Protein 4XXF (pdb70)

Solvent-accessible surface area: 11640 Å² total; per-residue (Å²): 131,51,106,60,82,103,15,104,54,62,140,55,100,78,66,135,44,48,53,64,78,30,37,42,36,2,0,3,0,0,4,3,0,18,78,75,44,15,47,97,113,81,19,5,3,1,0,1,17,7,38,124,56,133,92,42,0,17,0,7,2,75,35,34,49,11,105,102,0,18,33,52,10,1,0,26,0,24,24,120,8,74,45,76,24,36,13,104,152,69,89,117,91,16,31,96,80,14,0,62,25,2,1,14,1,2,138,68,23,100,76,1,54,1,1,2,12,0,46,1,82,86,0,75,43,0,0,68,87,30,94,95,12,31,29,28,40,124,85,0,0,0,1,52,64,26,29,10,65,22,62,95,132,28,29,59,6,18,116,26,0,103,131,49,9,0,0,1,3,50,96,55,0,0,1,0,3,2,52,26,3,4,0,0,0,1,0,0,12,28,0,9,109,4,0,40,44,12,48,120,33,55,95,94,46,164,33,148,93,48,94,108,86,100,1,46,139,26,58,155,95,32,5,88,54,79,12,0,14,83,46,0,20,62,79,4,117,78,2,74,157,99,20,2,158,83,2,124,166

B-factor: mean 19.67, std 9.3, range [9.29, 74.47]

Sequence (249 aa):
GGLAALTKPPTFATVEAERAWWLKERLVAAIRIFANEGFDHTVAGHHLTVVRDPENKHHFWVNPFGLAFRLMTVSSDLILVVNQEGTVIGGGKEGRRIIVNLAGFMIHSAIHKARPEVQQAICHSHSTYGKAFSSLGKPLAITTQDSCAFYGDVALLGDESGTIAVALQQQKKAIILQNHGLLTVGTTIDSAVAWFIMLEKQCQVQLLADAAGQTIPIDEPQQAAFTFKELGHHEQAGYFQASPYFQVIEHLQGEEEYRK

Organism: NCBI:txid105987

Secondary structure (DSSP, 8-state):
--SGGGGSPPP-SSHHHHHHHHHHHHHHHHHHHHHHT---TT--EEEEE-SS-TTEEEEPPTT--GGG--GGG-EEEETTS-EEEES-TT-----HHHHHHHHHHHHH-TT--EEEEE--HHHHHHHTTT-PPP--STGGGGGTT-EEEE---HHHHHHHHTT-SEEEETTTEEEEEESSHHHHHHHHHHHHHHHHHHHHHHHHS---PPPHHHHHHHHHHHSSHHHHHHHHHHHHHHHHHHHHHHHT-

Structure (mmCIF, N/CA/C/O backbone):
data_4XXF
#
_entry.id   4XXF
#
_cell.length_a   84.330
_cell.length_b   84.330
_cell.length_c   78.500
_cell.angle_alpha   90.00
_cell.angle_beta   90.00
_cell.angle_gamma   90.00
#
_symmetry.space_group_name_H-M   'P 4 21 2'
#
loop_
_entity.id
_entity.type
_entity.pdbx_description
1 polymer 'Fuculose-1-phosphate aldolase'
2 non-polymer 'ZINC ION'
3 water water
#
loop_
_atom_site.group_PDB
_atom_site.id
_atom_site.type_symbol
_atom_site.label_atom_id
_atom_site.label_alt_id
_atom_site.label_comp_id
_atom_site.label_asym_id
_atom_site.label_entity_id
_atom_site.label_seq_id
_atom_site.pdbx_PDB_ins_code
_atom_site.Cartn_x
_atom_site.Cartn_y
_atom_site.Cartn_z
_atom_site.occupancy
_atom_site.B_iso_or_equiv
_atom_site.auth_seq_id
_atom_site.auth_comp_id
_atom_site.auth_asym_id
_atom_site.auth_atom_id
_atom_site.pdbx_PDB_model_num
ATOM 1 N N . GLY A 1 1 ? 10.083 8.575 31.169 1.00 43.51 26 GLY A N 1
ATOM 2 C CA . GLY A 1 1 ? 9.937 9.894 30.574 1.00 52.65 26 GLY A CA 1
ATOM 3 C C . GLY A 1 1 ? 8.951 9.923 29.419 1.00 52.09 26 GLY A C 1
ATOM 4 O O . GLY A 1 1 ? 8.208 8.960 29.209 1.00 59.51 26 GLY A O 1
ATOM 5 N N . GLY A 1 2 ? 8.925 11.030 28.676 1.00 46.26 27 GLY A N 1
ATOM 6 C CA . GLY A 1 2 ? 9.733 12.199 28.985 1.00 39.72 27 GLY A CA 1
ATOM 7 C C . GLY A 1 2 ? 10.949 12.402 28.094 1.00 35.46 27 GLY A C 1
ATOM 8 O O . GLY A 1 2 ? 12.023 12.760 28.577 1.00 32.45 27 GLY A O 1
ATOM 9 N N . LEU A 1 3 ? 10.784 12.191 26.792 1.00 31.77 28 LEU A N 1
ATOM 10 C CA . LEU A 1 3 ? 11.904 12.313 25.860 1.00 31.26 28 LEU A CA 1
ATOM 11 C C . LEU A 1 3 ? 12.345 13.763 25.657 1.00 31.59 28 LEU A C 1
ATOM 12 O O . LEU A 1 3 ? 13.538 14.036 25.529 1.00 26.85 28 LEU A O 1
ATOM 17 N N . ALA A 1 4 ? 11.388 14.687 25.632 1.00 33.21 29 ALA A N 1
ATOM 18 C CA . ALA A 1 4 ? 11.686 16.097 25.382 1.00 29.05 29 ALA A CA 1
ATOM 19 C C . ALA A 1 4 ? 12.732 16.663 26.347 1.00 31.05 29 ALA A C 1
ATOM 20 O O . ALA A 1 4 ? 13.648 17.368 25.925 1.00 34.62 29 ALA A O 1
ATOM 22 N N . ALA A 1 5 ? 12.604 16.339 27.633 1.00 27.00 30 ALA A N 1
ATOM 23 C CA . ALA A 1 5 ? 13.536 16.820 28.656 1.00 26.09 30 ALA A CA 1
ATOM 24 C C . ALA A 1 5 ? 14.954 16.308 28.430 1.00 26.38 30 ALA A C 1
ATOM 25 O O . ALA A 1 5 ? 15.926 16.908 28.893 1.00 28.31 30 ALA A O 1
ATOM 27 N N . LEU A 1 6 ? 15.068 15.192 27.721 1.00 24.29 31 LEU A N 1
ATOM 28 C CA . LEU A 1 6 ? 16.366 14.578 27.478 1.00 20.41 31 LEU A CA 1
ATOM 29 C C . LEU A 1 6 ? 17.063 15.163 26.253 1.00 21.48 31 LEU A C 1
ATOM 30 O O . LEU A 1 6 ? 18.218 14.848 25.992 1.00 19.19 31 LEU A O 1
ATOM 35 N N . THR A 1 7 ? 16.366 16.019 25.510 1.00 22.35 32 THR A N 1
ATOM 36 C CA . THR A 1 7 ? 16.902 16.551 24.261 1.00 24.15 32 THR A CA 1
ATOM 37 C C . THR A 1 7 ? 17.295 18.011 24.398 1.00 21.94 32 THR A C 1
ATOM 38 O O . THR A 1 7 ? 17.641 18.666 23.417 1.00 22.06 32 THR A O 1
ATOM 42 N N . LYS A 1 8 ? 17.224 18.517 25.624 1.00 23.25 33 LYS A N 1
ATOM 43 C CA . LYS A 1 8 ? 17.546 19.909 25.914 1.00 23.32 33 LYS A CA 1
ATOM 44 C C . LYS A 1 8 ? 18.370 19.990 27.183 1.00 24.53 33 LYS A C 1
ATOM 45 O O . LYS A 1 8 ? 18.272 19.110 28.035 1.00 22.78 33 LYS A O 1
ATOM 51 N N . PRO A 1 9 ? 19.175 21.053 27.328 1.00 22.37 34 PRO A N 1
ATOM 52 C CA . PRO A 1 9 ? 19.930 21.252 28.568 1.00 23.03 34 PRO A CA 1
ATOM 53 C C . PRO A 1 9 ? 18.997 21.442 29.761 1.00 23.83 34 PRO A C 1
ATOM 54 O O . PRO A 1 9 ? 17.831 21.795 29.573 1.00 24.24 34 PRO A O 1
ATOM 58 N N . PRO A 1 10 ? 19.497 21.219 30.983 1.00 22.98 35 PRO A N 1
ATOM 59 C CA . PRO A 1 10 ? 18.669 21.530 32.156 1.00 24.49 35 PRO A CA 1
ATOM 60 C C . PRO A 1 10 ? 18.385 23.029 32.276 1.00 26.97 35 PRO A C 1
ATOM 61 O O . PRO A 1 10 ? 19.080 23.834 31.661 1.00 26.66 35 PRO A O 1
ATOM 65 N N . THR A 1 11 ? 17.358 23.393 33.036 1.00 26.69 36 THR A N 1
ATOM 66 C CA . THR A 1 11 ? 17.063 24.801 33.294 1.00 24.77 36 THR A CA 1
ATOM 67 C C . THR A 1 11 ? 18.128 25.358 34.234 1.00 26.33 36 THR A C 1
ATOM 68 O O . THR A 1 11 ? 18.618 24.645 35.107 1.00 32.68 36 THR A O 1
ATOM 72 N N . PHE A 1 12 ? 18.493 26.625 34.054 1.00 22.81 37 PHE A N 1
ATOM 73 C CA . PHE A 1 12 ? 19.496 27.247 34.909 1.00 23.12 37 PHE A CA 1
ATOM 74 C C . PHE A 1 12 ? 18.899 28.366 35.742 1.00 24.16 37 PHE A C 1
ATOM 75 O O . PHE A 1 12 ? 18.274 29.292 35.217 1.00 26.04 37 PHE A O 1
ATOM 83 N N . ALA A 1 13 ? 19.102 28.289 37.053 1.00 25.85 38 ALA A N 1
ATOM 84 C CA . ALA A 1 13 ? 18.501 29.252 37.969 1.00 26.14 38 ALA A CA 1
ATOM 85 C C . ALA A 1 13 ? 19.130 30.639 37.859 1.00 26.65 38 ALA A C 1
ATOM 86 O O . ALA A 1 13 ? 18.436 31.657 37.904 1.00 29.62 38 ALA A O 1
ATOM 88 N N . THR A 1 14 ? 20.452 30.675 37.731 1.00 24.75 39 THR A N 1
ATOM 89 C CA . THR A 1 14 ? 21.195 31.922 37.619 1.00 25.89 39 THR A CA 1
ATOM 90 C C . THR A 1 14 ? 22.230 31.806 36.506 1.00 24.36 39 THR A C 1
ATOM 91 O O . THR A 1 14 ? 22.570 30.700 36.071 1.00 22.16 39 THR A O 1
ATOM 95 N N . VAL A 1 15 ? 22.742 32.946 36.063 1.00 15.84 40 VAL A N 1
ATOM 96 C CA . VAL A 1 15 ? 23.796 32.978 35.053 1.00 16.58 40 VAL A CA 1
ATOM 97 C C . VAL A 1 15 ? 25.062 32.289 35.580 1.00 15.75 40 VAL A C 1
ATOM 98 O O . VAL A 1 15 ? 25.754 31.596 34.831 1.00 15.34 40 VAL A O 1
ATOM 102 N N . GLU A 1 16 ? 25.352 32.458 36.867 1.00 16.44 41 GLU A N 1
ATOM 103 C CA . GLU A 1 16 ? 26.477 31.776 37.493 1.00 15.75 41 GLU A CA 1
ATOM 104 C C . GLU A 1 16 ? 26.313 30.257 37.439 1.00 15.12 41 GLU A C 1
ATOM 105 O O . GLU A 1 16 ? 27.274 29.532 37.182 1.00 14.49 41 GLU A O 1
ATOM 111 N N . ALA A 1 17 ? 25.100 29.771 37.685 1.00 15.6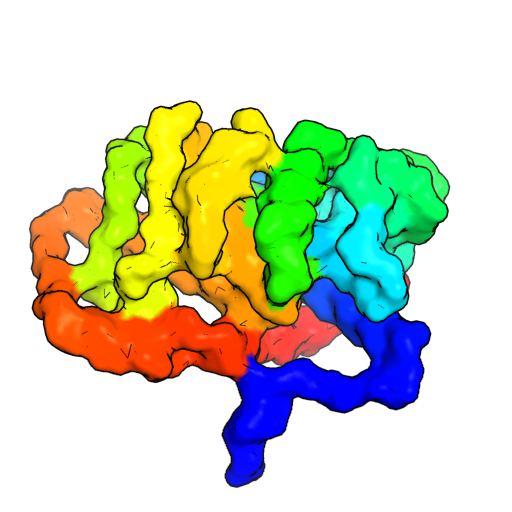8 42 ALA A N 1
ATOM 112 C CA . ALA A 1 17 ? 24.831 28.337 37.606 1.00 14.25 42 ALA A CA 1
ATOM 113 C C . ALA A 1 17 ? 25.006 27.822 36.180 1.00 14.55 42 ALA A C 1
ATOM 114 O O . ALA A 1 17 ? 25.557 26.736 35.957 1.00 14.36 42 ALA A O 1
ATOM 116 N N . GLU A 1 18 ? 24.522 28.596 35.213 1.00 14.89 43 GLU A N 1
ATOM 117 C CA . GLU A 1 18 ? 24.680 28.234 33.816 1.00 13.94 43 GLU A CA 1
ATOM 118 C C . GLU A 1 18 ? 26.161 28.172 33.440 1.00 13.31 43 GLU A C 1
ATOM 119 O O . GLU A 1 18 ? 26.585 27.227 32.766 1.00 13.43 43 GLU A O 1
ATOM 125 N N . ARG A 1 19 ? 26.939 29.173 33.850 1.00 13.11 44 ARG A N 1
ATOM 126 C CA . ARG A 1 19 ? 28.355 29.196 33.525 1.00 13.38 44 ARG A CA 1
ATOM 127 C C . ARG A 1 19 ? 29.055 27.973 34.106 1.00 13.01 44 ARG A C 1
ATOM 128 O O . ARG A 1 19 ? 29.885 27.352 33.438 1.00 13.65 44 ARG A O 1
ATOM 136 N N . ALA A 1 20 ? 28.716 27.609 35.343 1.00 13.30 45 ALA A N 1
ATOM 137 C CA . ALA A 1 20 ? 29.343 26.440 35.963 1.00 12.99 45 ALA A CA 1
ATOM 138 C C . ALA A 1 20 ? 29.008 25.166 35.192 1.00 11.40 45 ALA A C 1
ATOM 139 O O . ALA A 1 20 ? 29.878 24.308 34.984 1.00 12.70 45 ALA A O 1
ATOM 141 N N . TRP A 1 21 ? 27.758 25.039 34.748 1.00 12.45 46 TRP A N 1
ATOM 142 C CA A TRP A 1 21 ? 27.335 23.879 33.960 0.61 13.27 46 TRP A CA 1
ATOM 143 C CA B TRP A 1 21 ? 27.373 23.856 34.001 0.39 12.11 46 TRP A CA 1
ATOM 144 C C . TRP A 1 21 ? 28.091 23.810 32.641 1.00 12.89 46 TRP A C 1
ATOM 145 O O . TRP A 1 21 ? 28.603 22.756 32.241 1.00 12.34 46 TRP A O 1
ATOM 166 N N . LEU A 1 22 ? 28.151 24.943 31.950 1.00 11.70 47 LEU A N 1
ATOM 167 C CA . LEU A 1 22 ? 28.782 25.000 30.635 1.00 12.75 47 LEU A CA 1
ATOM 168 C C . LEU A 1 22 ? 30.276 24.711 30.701 1.00 11.21 47 LEU A C 1
ATOM 169 O O . LEU A 1 22 ? 30.794 24.015 29.838 1.00 12.44 47 LEU A O 1
ATOM 174 N N . LYS A 1 23 ? 30.973 25.224 31.706 1.00 11.72 48 LYS A N 1
ATOM 175 C CA . LYS A 1 23 ? 32.398 24.938 31.841 1.00 12.37 48 LYS A CA 1
ATOM 176 C C . LYS A 1 23 ? 32.629 23.445 32.084 1.00 12.40 48 LYS A C 1
ATOM 177 O O . LYS A 1 23 ? 33.510 22.839 31.467 1.00 12.31 48 LYS A O 1
ATOM 183 N N . GLU A 1 24 ? 31.837 22.839 32.960 1.00 11.70 49 GLU A N 1
ATOM 184 C CA . GLU A 1 24 ? 31.989 21.408 33.176 1.00 11.86 49 GLU A CA 1
ATOM 185 C C . GLU A 1 24 ? 31.667 20.631 31.885 1.00 11.82 49 GLU A C 1
ATOM 186 O O . GLU A 1 24 ? 32.331 19.632 31.563 1.00 11.47 49 GLU A O 1
ATOM 192 N N . ARG A 1 25 ? 30.661 21.085 31.141 1.00 10.64 50 ARG A N 1
ATOM 193 C CA . ARG A 1 25 ? 30.235 20.384 29.936 1.00 11.42 50 ARG A CA 1
ATOM 194 C C . ARG A 1 25 ? 31.324 20.487 28.866 1.00 10.61 50 ARG A C 1
ATOM 195 O O . ARG A 1 25 ? 31.555 19.525 28.122 1.00 11.67 50 ARG A O 1
ATOM 203 N N . LEU A 1 26 ? 31.980 21.642 28.772 1.00 11.28 51 LEU A N 1
ATOM 204 C CA . LEU A 1 26 ? 33.076 21.829 27.825 1.00 10.16 51 LEU A CA 1
ATOM 205 C C . LEU A 1 26 ? 34.242 20.921 28.177 1.00 10.97 51 LEU A C 1
ATOM 206 O O . LEU A 1 26 ? 34.840 20.301 27.290 1.00 11.41 51 LEU A O 1
ATOM 211 N N . VAL A 1 27 ? 34.566 20.819 29.462 1.00 11.00 52 VAL A N 1
ATOM 212 C CA . VAL A 1 27 ? 35.609 19.905 29.895 1.00 10.51 52 VAL A CA 1
ATOM 213 C C . VAL A 1 27 ? 35.232 18.453 29.567 1.00 10.82 52 VAL A C 1
ATOM 214 O O . VAL A 1 27 ? 36.066 17.689 29.059 1.00 11.04 52 VAL A O 1
ATOM 218 N N . ALA A 1 28 ? 33.984 18.071 29.824 1.00 10.89 53 ALA A N 1
ATOM 219 C CA . ALA A 1 28 ? 33.530 16.726 29.477 1.00 10.11 53 ALA A CA 1
ATOM 220 C C . ALA A 1 28 ? 33.697 16.483 27.979 1.00 10.40 53 ALA A C 1
ATOM 221 O O . ALA A 1 28 ? 34.116 15.408 27.558 1.00 10.46 53 ALA A O 1
ATOM 223 N N . ALA A 1 29 ? 33.379 17.484 27.167 1.00 10.72 54 ALA A N 1
ATOM 224 C CA . ALA A 1 29 ? 33.510 17.357 25.715 1.00 10.83 54 ALA A CA 1
ATOM 225 C C . ALA A 1 29 ? 34.970 17.148 25.303 1.00 9.92 54 ALA A C 1
ATOM 226 O O . ALA A 1 29 ? 35.281 16.281 24.476 1.00 10.81 54 ALA A O 1
ATOM 228 N N . ILE A 1 30 ? 35.863 17.930 25.892 1.00 9.66 55 ILE A N 1
ATOM 229 C CA . ILE A 1 30 ? 37.288 17.810 25.625 1.00 10.38 55 ILE A CA 1
ATOM 230 C C . ILE A 1 30 ? 37.787 16.423 26.052 1.00 9.68 55 ILE A C 1
ATOM 231 O O . ILE A 1 30 ? 38.553 15.762 25.328 1.00 10.05 55 ILE A O 1
ATOM 236 N N . ARG A 1 31 ? 37.322 15.956 27.210 1.00 10.39 56 ARG A N 1
ATOM 237 C CA . ARG A 1 31 ? 37.667 14.610 27.680 1.00 9.48 56 ARG A CA 1
ATOM 238 C C . ARG A 1 31 ? 37.132 13.513 26.743 1.00 10.16 56 ARG A C 1
ATOM 239 O O . ARG A 1 31 ? 37.796 12.475 26.537 1.00 10.16 56 ARG A O 1
ATOM 247 N N . ILE A 1 32 ? 35.950 13.720 26.169 1.00 9.75 57 ILE A N 1
ATOM 248 C CA . ILE A 1 32 ? 35.423 12.781 25.184 1.00 10.00 57 ILE A CA 1
ATOM 249 C C . ILE A 1 32 ? 36.337 12.739 23.962 1.00 10.01 57 ILE A C 1
ATOM 250 O O . ILE A 1 32 ? 36.657 11.660 23.448 1.00 10.15 57 ILE A O 1
ATOM 255 N N . PHE A 1 33 ? 36.760 13.902 23.480 1.00 9.73 58 PHE A N 1
ATOM 256 C CA . PHE A 1 33 ? 37.676 13.937 22.331 1.00 10.25 58 PHE A CA 1
ATOM 257 C C . PHE A 1 33 ? 38.950 13.146 22.618 1.00 11.31 58 PHE A C 1
ATOM 258 O O . PHE A 1 33 ? 39.392 12.371 21.771 1.00 11.04 58 PHE A O 1
ATOM 266 N N . ALA A 1 34 ? 39.505 13.277 23.815 1.00 10.54 59 ALA A N 1
ATOM 267 C CA . ALA A 1 34 ? 40.680 12.477 24.166 1.00 10.61 59 ALA A CA 1
ATOM 268 C C . ALA A 1 34 ? 40.334 11.000 24.236 1.00 10.44 59 ALA A C 1
ATOM 269 O O . ALA A 1 34 ? 41.105 10.158 23.760 1.00 11.89 59 ALA A O 1
ATOM 271 N N . ASN A 1 35 ? 39.185 10.660 24.813 1.00 10.52 60 ASN A N 1
ATOM 272 C CA . ASN A 1 35 ? 38.815 9.258 24.974 1.00 11.17 60 ASN A CA 1
ATOM 273 C C . ASN A 1 35 ? 38.554 8.568 23.636 1.00 11.29 60 ASN A C 1
ATOM 274 O O . ASN A 1 35 ? 38.806 7.370 23.492 1.00 13.15 60 ASN A O 1
ATOM 279 N N . GLU A 1 36 ? 38.048 9.332 22.668 1.00 12.35 61 GLU A N 1
ATOM 280 C CA . GLU A 1 36 ? 37.822 8.836 21.307 1.00 12.55 61 GLU A CA 1
ATOM 281 C C . GLU A 1 36 ? 39.097 8.839 20.465 1.00 12.62 61 GLU A C 1
ATOM 282 O O . GLU A 1 36 ? 39.111 8.302 19.351 1.00 15.46 61 GLU A O 1
ATOM 288 N N . GLY A 1 37 ? 40.157 9.459 20.973 1.00 12.40 62 GLY A N 1
ATOM 289 C CA . GLY A 1 37 ? 41.395 9.580 20.218 1.00 12.97 62 GLY A CA 1
ATOM 290 C C . GLY A 1 37 ? 41.354 10.606 19.102 1.00 12.34 62 GLY A C 1
ATOM 291 O O . GLY A 1 37 ? 42.125 10.499 18.143 1.00 14.95 62 GLY A O 1
ATOM 292 N N . PHE A 1 38 ? 40.491 11.613 19.227 1.00 12.36 63 PHE A N 1
ATOM 293 C CA . PHE A 1 38 ? 40.317 12.625 18.190 1.00 12.15 63 PHE A CA 1
ATOM 294 C C . PHE A 1 38 ? 41.415 13.672 18.201 1.00 13.47 63 PHE A C 1
ATOM 295 O O . PHE A 1 38 ? 41.502 14.487 17.281 1.00 14.15 63 PHE A O 1
ATOM 303 N N . ASP A 1 39 ? 42.218 13.700 19.260 1.00 13.42 64 ASP A N 1
ATOM 304 C CA . ASP A 1 39 ? 43.239 14.733 19.372 1.00 12.28 64 ASP A CA 1
ATOM 305 C C . ASP A 1 39 ? 44.557 14.282 18.748 1.00 15.74 64 ASP A C 1
ATOM 306 O O . ASP A 1 39 ? 44.815 13.096 18.555 1.00 15.07 64 ASP A O 1
ATOM 311 N N . HIS A 1 40 ? 45.366 15.260 18.373 1.00 13.92 65 HIS A N 1
ATOM 312 C CA . HIS A 1 40 ? 46.702 15.029 17.835 1.00 13.03 65 HIS A CA 1
ATOM 313 C C . HIS A 1 40 ? 47.534 16.232 18.237 1.00 14.06 65 HIS A C 1
ATOM 314 O O . HIS A 1 40 ? 47.068 17.377 18.125 1.00 15.44 65 HIS A O 1
ATOM 321 N N . THR A 1 41 ? 48.737 15.970 18.740 1.00 13.76 66 THR A N 1
ATOM 322 C CA . THR A 1 41 ? 49.657 16.995 19.256 1.00 14.24 66 THR A CA 1
ATOM 323 C C . THR A 1 41 ? 48.894 18.056 20.069 1.00 13.73 66 THR A C 1
ATOM 324 O O . THR A 1 41 ? 48.115 17.704 20.952 1.00 14.48 66 THR A O 1
ATOM 328 N N . VAL A 1 42 ? 49.111 19.341 19.779 1.00 14.16 67 VAL A N 1
ATOM 329 C CA . VAL A 1 42 ? 48.461 20.419 20.530 1.00 13.50 67 VAL A CA 1
ATOM 330 C C . VAL A 1 42 ? 47.407 21.125 19.697 1.00 15.88 67 VAL A C 1
ATOM 331 O O . VAL A 1 42 ? 46.912 22.194 20.079 1.00 16.02 67 VAL A O 1
ATOM 335 N N . ALA A 1 43 ? 47.062 20.525 18.563 1.00 15.56 68 ALA A N 1
ATOM 336 C CA . ALA A 1 43 ? 46.056 21.064 17.683 1.00 16.72 68 ALA A CA 1
ATOM 337 C C . ALA A 1 43 ? 44.690 20.892 18.326 1.00 19.69 68 ALA A C 1
ATOM 338 O O . ALA A 1 43 ? 44.480 20.013 19.175 1.00 19.80 68 ALA A O 1
ATOM 340 N N . GLY A 1 44 ? 43.752 21.722 17.920 1.00 22.31 69 GLY A N 1
ATOM 341 C CA . GLY A 1 44 ? 42.401 21.523 18.382 1.00 16.69 69 GLY A CA 1
ATOM 342 C C . GLY A 1 44 ? 41.960 22.509 19.427 1.00 17.52 69 GLY A C 1
ATOM 343 O O . GLY A 1 44 ? 42.687 22.901 20.350 1.00 19.99 69 GLY A O 1
ATOM 344 N N . HIS A 1 45 ? 40.709 22.888 19.267 1.00 16.58 70 HIS A N 1
ATOM 345 C CA A HIS A 1 45 ? 40.055 23.937 20.043 0.41 18.60 70 HIS A CA 1
ATOM 346 C CA B HIS A 1 45 ? 40.100 23.819 20.182 0.59 14.38 70 HIS A CA 1
ATOM 347 C C . HIS A 1 45 ? 38.618 23.542 20.248 1.00 14.03 70 HIS A C 1
ATOM 348 O O . HIS A 1 45 ? 37.977 23.180 19.264 1.00 13.45 70 HIS A O 1
ATOM 361 N N . LEU A 1 46 ? 38.101 23.676 21.457 1.00 12.06 71 LEU A N 1
ATOM 362 C CA . LEU A 1 46 ? 36.667 23.606 21.685 1.00 11.71 71 LEU A CA 1
ATOM 363 C C . LEU A 1 46 ? 36.294 24.857 22.458 1.00 12.79 71 LEU A C 1
ATOM 364 O O . LEU A 1 46 ? 36.923 25.181 23.463 1.00 13.71 71 LEU A O 1
ATOM 369 N N . THR A 1 47 ? 35.295 25.580 21.966 1.00 13.49 72 THR A N 1
ATOM 370 C CA . THR A 1 47 ? 34.890 26.824 22.606 1.00 14.18 72 THR A CA 1
ATOM 371 C C . THR A 1 47 ? 33.418 26.807 22.981 1.00 13.89 72 THR A C 1
ATOM 372 O O . THR A 1 47 ? 32.607 26.126 22.338 1.00 14.91 72 THR A O 1
ATOM 376 N N . VAL A 1 48 ? 33.084 27.533 24.047 1.00 12.97 73 VAL A N 1
ATOM 377 C CA A VAL A 1 48 ? 31.685 27.815 24.342 0.87 12.72 73 VAL A CA 1
ATOM 378 C CA B VAL A 1 48 ? 31.698 27.820 24.413 0.13 14.36 73 VAL A CA 1
ATOM 379 C C . VAL A 1 48 ? 31.537 29.294 24.703 1.00 13.63 73 VAL A C 1
ATOM 380 O O . VAL A 1 48 ? 32.346 29.874 25.430 1.00 14.10 73 VAL A O 1
ATOM 387 N N . ARG A 1 49 ? 30.495 29.901 24.158 1.00 14.24 74 ARG A N 1
ATOM 388 C CA . ARG A 1 49 ? 30.198 31.296 24.437 1.00 15.31 74 ARG A CA 1
ATOM 389 C C . ARG A 1 49 ? 29.800 31.464 25.894 1.00 16.20 74 ARG A C 1
ATOM 390 O O . ARG A 1 49 ? 28.997 30.686 26.419 1.00 16.05 74 ARG A O 1
ATOM 398 N N . ASP A 1 50 ? 30.354 32.473 26.560 1.00 16.47 75 ASP A N 1
ATOM 399 C CA . ASP A 1 50 ? 29.941 32.766 27.931 1.00 17.16 75 ASP A CA 1
ATOM 400 C C . ASP A 1 50 ? 28.476 33.177 27.967 1.00 18.02 75 ASP A C 1
ATOM 401 O O . ASP A 1 50 ? 28.018 33.898 27.082 1.00 18.68 75 ASP A O 1
ATOM 406 N N . PRO A 1 51 ? 27.731 32.725 28.990 1.00 18.28 76 PRO A N 1
ATOM 407 C CA . PRO A 1 51 ? 26.292 33.020 29.006 1.00 20.86 76 PRO A CA 1
ATOM 408 C C . PRO A 1 51 ? 25.942 34.437 29.425 1.00 22.03 76 PRO A C 1
ATOM 409 O O . PRO A 1 51 ? 24.778 34.828 29.296 1.00 26.86 76 PRO A O 1
ATOM 413 N N . GLU A 1 52 ? 26.907 35.197 29.925 1.00 21.10 77 GLU A N 1
ATOM 414 C CA . GLU A 1 52 ? 26.619 36.565 30.348 1.00 27.25 77 GLU A CA 1
ATOM 415 C C . GLU A 1 52 ? 27.066 37.580 29.301 1.00 23.26 77 GLU A C 1
ATOM 416 O O . GLU A 1 52 ? 26.342 38.529 29.000 1.00 31.42 77 GLU A O 1
ATOM 422 N N . ASN A 1 53 ? 28.257 37.373 28.749 1.00 22.31 78 ASN A N 1
ATOM 423 C CA . ASN A 1 53 ? 28.798 38.255 27.722 1.00 24.04 78 ASN A CA 1
ATOM 424 C C . ASN A 1 53 ? 29.025 37.464 26.444 1.00 22.11 78 ASN A C 1
ATOM 425 O O . ASN A 1 53 ? 29.889 36.598 26.397 1.00 20.35 78 ASN A O 1
ATOM 430 N N . LYS A 1 54 ? 28.266 37.799 25.405 1.00 24.01 79 LYS A N 1
ATOM 431 C CA . LYS A 1 54 ? 28.281 37.051 24.153 1.00 25.73 79 LYS A CA 1
ATOM 432 C C . LYS A 1 54 ? 29.587 37.192 23.375 1.00 20.80 79 LYS A C 1
ATOM 433 O O . LYS A 1 54 ? 29.806 36.477 22.400 1.00 24.11 79 LYS A O 1
ATOM 439 N N . HIS A 1 55 ? 30.447 38.112 23.799 1.00 23.47 80 HIS A N 1
ATOM 440 C CA . HIS A 1 55 ? 31.723 38.327 23.123 1.00 21.48 80 HIS A CA 1
ATOM 441 C C . HIS A 1 55 ? 32.875 37.706 23.886 1.00 22.73 80 HIS A C 1
ATOM 442 O O . HIS A 1 55 ? 34.043 37.973 23.582 1.00 23.45 80 HIS A O 1
ATOM 449 N N . HIS A 1 56 ? 32.550 36.892 24.885 1.00 20.39 81 HIS A N 1
ATOM 450 C CA . HIS A 1 56 ? 33.556 36.184 25.669 1.00 19.49 81 HIS A CA 1
ATOM 451 C C . HIS A 1 56 ? 33.364 34.693 25.489 1.00 17.63 81 HIS A C 1
ATOM 452 O O . HIS A 1 56 ? 32.230 34.240 25.331 1.00 17.65 81 HIS A O 1
ATOM 459 N N . PHE A 1 57 ? 34.459 33.945 25.536 1.00 15.73 82 PHE A N 1
ATOM 460 C CA . PHE A 1 57 ? 34.437 32.513 25.248 1.00 14.46 82 PHE A CA 1
ATOM 461 C C . PHE A 1 57 ? 35.341 31.744 26.185 1.00 14.14 82 PHE A C 1
ATOM 462 O O . PHE A 1 57 ? 36.450 32.189 26.496 1.00 17.13 82 PHE A O 1
ATOM 470 N N . TRP A 1 58 ? 34.873 30.581 26.624 1.00 13.59 83 TRP A N 1
ATOM 471 C CA . TRP A 1 58 ? 35.703 29.633 27.361 1.00 12.92 83 TRP A CA 1
ATOM 472 C C . TRP A 1 58 ? 36.343 28.668 26.373 1.00 13.41 83 TRP A C 1
ATOM 473 O O . TRP A 1 58 ? 35.705 28.245 25.406 1.00 14.22 83 TRP A O 1
ATOM 484 N N . VAL A 1 59 ? 37.611 28.343 26.605 1.00 12.14 84 VAL A N 1
ATOM 485 C CA . VAL A 1 59 ? 38.363 27.523 25.665 1.00 12.25 84 VAL A CA 1
ATOM 486 C C . VAL A 1 59 ? 39.438 26.761 26.423 1.00 12.52 84 VAL A C 1
ATOM 487 O O . VAL A 1 59 ? 39.856 27.160 27.513 1.00 12.55 84 VAL A O 1
ATOM 491 N N . ASN A 1 60 ? 39.873 25.644 25.853 1.00 11.73 85 ASN A N 1
ATOM 492 C CA . ASN A 1 60 ? 41.031 24.929 26.377 1.00 13.17 85 ASN A CA 1
ATOM 493 C C . ASN A 1 60 ? 42.312 25.743 26.228 1.00 13.27 85 ASN A C 1
ATOM 494 O O . ASN A 1 60 ? 42.488 26.448 25.234 1.00 14.43 85 ASN A O 1
ATOM 499 N N . PRO A 1 61 ? 43.195 25.684 27.242 1.00 12.00 86 PRO A N 1
ATOM 500 C CA . PRO A 1 61 ? 44.454 26.431 27.185 1.00 13.14 86 PRO A CA 1
ATOM 501 C C . PRO A 1 61 ? 45.477 25.712 26.311 1.00 12.10 86 PRO A C 1
ATOM 502 O O . PRO A 1 61 ? 45.527 24.481 26.301 1.00 13.28 86 PRO A O 1
ATOM 506 N N . PHE A 1 62 ? 46.274 26.473 25.584 1.00 12.45 87 PHE A N 1
ATOM 507 C CA . PHE A 1 62 ? 47.187 25.926 24.587 1.00 12.53 87 PHE A CA 1
ATOM 508 C C . PHE A 1 62 ? 48.203 24.967 25.199 1.00 13.16 87 PHE A C 1
ATOM 509 O O . PHE A 1 62 ? 48.903 25.312 26.142 1.00 13.80 87 PHE A O 1
ATOM 517 N N . GLY A 1 63 ? 48.277 23.758 24.652 1.00 13.68 88 GLY A N 1
ATOM 518 C CA . GLY A 1 63 ? 49.308 22.811 25.046 1.00 13.62 88 GLY A CA 1
ATOM 519 C C . GLY A 1 63 ? 48.935 21.800 26.119 1.00 12.90 88 GLY A C 1
ATOM 520 O O . GLY A 1 63 ? 49.699 20.875 26.375 1.00 14.18 88 GLY A O 1
ATOM 521 N N . LEU A 1 64 ? 47.795 21.980 26.777 1.00 11.91 89 LEU A N 1
ATOM 522 C CA . LEU A 1 64 ? 47.375 21.022 27.797 1.00 11.54 89 LEU A CA 1
ATOM 523 C C . LEU A 1 64 ? 46.668 19.822 27.155 1.00 12.66 89 LEU A C 1
ATOM 524 O O . LEU A 1 64 ? 45.754 19.979 26.343 1.00 12.62 89 LEU A O 1
ATOM 529 N N . ALA A 1 65 ? 47.090 18.616 27.516 1.00 11.15 90 ALA A N 1
ATOM 530 C CA . ALA A 1 65 ? 46.488 17.405 26.984 1.00 11.38 90 ALA A CA 1
ATOM 531 C C . ALA A 1 65 ? 44.990 17.386 27.238 1.00 10.54 90 ALA A C 1
ATOM 532 O O . ALA A 1 65 ? 44.532 17.618 28.365 1.00 11.48 90 ALA A O 1
ATOM 534 N N . PHE A 1 66 ? 44.216 17.062 26.204 1.00 10.42 91 PHE A N 1
ATOM 535 C CA . PHE A 1 66 ? 42.767 16.930 26.366 1.00 11.19 91 PHE A CA 1
ATOM 536 C C . PHE A 1 66 ? 42.430 15.903 27.459 1.00 11.02 91 PHE A C 1
ATOM 537 O O . PHE A 1 66 ? 41.471 16.088 28.219 1.00 11.62 91 PHE A O 1
ATOM 545 N N . ARG A 1 67 ? 43.218 14.829 27.540 1.00 11.25 92 ARG A N 1
ATOM 546 C CA . ARG A 1 67 ? 43.028 13.756 28.512 1.00 10.21 92 ARG A CA 1
ATOM 547 C C . ARG A 1 67 ? 43.110 14.235 29.960 1.00 10.62 92 ARG A C 1
ATOM 548 O O . ARG A 1 67 ? 42.584 13.578 30.854 1.00 12.03 92 ARG A O 1
ATOM 556 N N . LEU A 1 68 ? 43.773 15.365 30.190 1.00 12.02 93 LEU A N 1
ATOM 557 C CA . LEU A 1 68 ? 43.966 15.883 31.541 1.00 11.66 93 LEU A CA 1
ATOM 558 C C . LEU A 1 68 ? 43.173 17.157 31.815 1.00 12.35 93 LEU A C 1
ATOM 559 O O . LEU A 1 68 ? 43.346 17.767 32.869 1.00 14.37 93 LEU A O 1
ATOM 564 N N . MET A 1 69 ? 42.293 17.552 30.894 1.00 10.67 94 MET A N 1
ATOM 565 C CA . MET A 1 69 ? 41.538 18.797 31.040 1.00 11.63 94 MET A CA 1
ATOM 566 C C . MET A 1 69 ? 40.706 18.789 32.315 1.00 12.10 94 MET A C 1
ATOM 567 O O . MET A 1 69 ? 40.063 17.792 32.630 1.00 12.19 94 MET A O 1
ATOM 572 N N . THR A 1 70 ? 40.724 19.901 33.049 1.00 11.94 95 THR A N 1
ATOM 573 C CA . THR A 1 70 ? 39.842 20.085 34.204 1.00 12.44 95 THR A CA 1
ATOM 574 C C . THR A 1 70 ? 39.179 21.446 34.104 1.00 11.86 95 THR A C 1
ATOM 575 O O . THR A 1 70 ? 39.631 22.311 33.353 1.00 12.73 95 THR A O 1
ATOM 579 N N . VAL A 1 71 ? 38.109 21.624 34.868 1.00 13.00 96 VAL A N 1
ATOM 580 C CA . VAL A 1 71 ? 37.385 22.889 34.874 1.00 14.17 96 VAL A CA 1
ATOM 581 C C . VAL A 1 71 ? 38.306 24.074 35.212 1.00 13.98 96 VAL A C 1
ATOM 582 O O . VAL A 1 71 ? 38.213 25.134 34.585 1.00 14.60 96 VAL A O 1
ATOM 586 N N . SER A 1 72 ? 39.237 23.869 36.143 1.00 13.45 97 SER A N 1
ATOM 587 C CA A SER A 1 72 ? 40.163 24.921 36.571 0.83 15.27 97 SER A CA 1
ATOM 588 C CA B SER A 1 72 ? 40.144 24.934 36.569 0.17 15.30 97 SER A CA 1
ATOM 589 C C . SER A 1 72 ? 41.145 25.353 35.487 1.00 15.01 97 SER A C 1
ATOM 590 O O . SER A 1 72 ? 41.744 26.426 35.578 1.00 17.36 97 SER A O 1
ATOM 595 N N . ASP A 1 73 ? 41.321 24.522 34.461 1.00 14.11 98 ASP A N 1
ATOM 596 C CA . ASP A 1 73 ? 42.250 24.847 33.384 1.00 13.91 98 ASP A CA 1
ATOM 597 C C . ASP A 1 73 ? 41.677 25.779 32.329 1.00 13.74 98 ASP A C 1
ATOM 598 O O . ASP A 1 73 ? 42.430 26.456 31.622 1.00 14.69 98 ASP A O 1
ATOM 603 N N . LEU A 1 74 ? 40.352 25.789 32.181 1.00 12.99 99 LEU A N 1
ATOM 604 C CA . LEU A 1 74 ? 39.733 26.572 31.115 1.00 13.74 99 LEU A CA 1
ATOM 605 C C . LEU A 1 74 ? 40.030 28.052 31.259 1.00 13.40 99 LEU A C 1
ATOM 606 O O . LEU A 1 74 ? 40.011 28.595 32.370 1.00 14.40 99 LEU A O 1
ATOM 611 N N . ILE A 1 75 ? 40.246 28.716 30.129 1.00 13.75 100 ILE A N 1
ATOM 612 C CA . ILE A 1 75 ? 40.506 30.149 30.129 1.00 14.43 100 ILE A CA 1
ATOM 613 C C . ILE A 1 75 ? 39.386 30.900 29.434 1.00 13.96 100 ILE A C 1
ATOM 614 O O . ILE A 1 75 ? 38.679 30.346 28.588 1.00 14.30 100 ILE A O 1
ATOM 619 N N . LEU A 1 76 ? 39.238 32.163 29.802 1.00 14.75 101 LEU A N 1
ATOM 620 C CA . LEU A 1 76 ? 38.246 33.048 29.221 1.00 14.12 101 LEU A CA 1
ATOM 621 C C . LEU A 1 76 ? 38.943 34.013 28.277 1.00 18.17 101 LEU A C 1
ATOM 622 O O . LEU A 1 76 ? 39.942 34.627 28.644 1.00 18.22 101 LEU A O 1
ATOM 627 N N . VAL A 1 77 ? 38.420 34.131 27.061 1.00 15.93 102 VAL A N 1
ATOM 628 C CA A VAL A 1 77 ? 39.036 34.902 25.991 0.81 16.53 102 VAL A CA 1
ATOM 629 C CA B VAL A 1 77 ? 39.043 34.987 26.066 0.19 17.73 102 VAL A CA 1
ATOM 630 C C . VAL A 1 77 ? 37.999 35.862 25.398 1.00 19.68 102 VAL A C 1
ATOM 631 O O . VAL A 1 77 ? 36.842 35.469 25.222 1.00 19.91 102 VAL A O 1
ATOM 638 N N . ASN A 1 78 ? 38.384 37.095 25.079 1.00 17.07 103 ASN A N 1
ATOM 639 C CA . ASN A 1 78 ? 37.411 37.974 24.442 1.00 19.77 103 ASN A CA 1
ATOM 640 C C . ASN A 1 78 ? 37.444 37.769 22.923 1.00 22.39 103 ASN A C 1
ATOM 641 O O . ASN A 1 78 ? 38.201 36.936 22.413 1.00 21.63 103 ASN A O 1
ATOM 646 N N . GLN A 1 79 ? 36.579 38.482 22.213 1.00 23.46 104 GLN A N 1
ATOM 647 C CA . GLN A 1 79 ? 36.392 38.251 20.784 1.00 24.78 104 GLN A CA 1
ATOM 648 C C . GLN A 1 79 ? 37.692 38.407 20.004 1.00 31.04 104 GLN A C 1
ATOM 649 O O . GLN A 1 79 ? 37.911 37.710 19.014 1.00 25.61 104 GLN A O 1
ATOM 655 N N . GLU A 1 80 ? 38.557 39.311 20.459 1.00 29.62 105 GLU A N 1
ATOM 656 C CA . GLU A 1 80 ? 39.788 39.607 19.734 1.00 35.07 105 GLU A CA 1
ATOM 657 C C . GLU A 1 80 ? 40.991 38.780 20.198 1.00 33.27 105 GLU A C 1
ATOM 658 O O . GLU A 1 80 ? 42.111 38.997 19.740 1.00 37.27 105 GLU A O 1
ATOM 664 N N . GLY A 1 81 ? 40.768 37.833 21.102 1.00 29.63 106 GLY A N 1
ATOM 665 C CA . GLY A 1 81 ? 41.811 36.893 21.464 1.00 26.08 106 GLY A CA 1
ATOM 666 C C . GLY A 1 81 ? 42.572 37.162 22.751 1.00 24.50 106 GLY A C 1
ATOM 667 O O . GLY A 1 81 ? 43.448 36.384 23.117 1.00 28.43 106 GLY A O 1
ATOM 668 N N . THR A 1 82 ? 42.248 38.251 23.437 1.00 23.08 107 THR A N 1
ATOM 669 C CA . THR A 1 82 ? 42.896 38.555 24.712 1.00 20.46 107 THR A CA 1
ATOM 670 C C . THR A 1 82 ? 42.419 37.587 25.799 1.00 23.39 107 THR A C 1
ATOM 671 O O . THR A 1 82 ? 41.221 37.406 25.989 1.00 19.82 107 THR A O 1
ATOM 675 N N . VAL A 1 83 ? 43.357 36.948 26.492 1.00 21.76 108 VAL A N 1
ATOM 676 C CA . VAL A 1 83 ? 43.022 36.101 27.628 1.00 20.62 108 VAL A CA 1
ATOM 677 C C . VAL A 1 83 ? 42.677 36.996 28.806 1.00 22.42 108 VAL A C 1
ATOM 678 O O . VAL A 1 83 ? 43.514 37.773 29.265 1.00 24.40 108 VAL A O 1
ATOM 682 N N . ILE A 1 84 ? 41.444 36.909 29.288 1.00 19.02 109 ILE A N 1
ATOM 683 C CA . ILE A 1 84 ? 40.970 37.863 30.290 1.00 21.05 109 ILE A CA 1
ATOM 684 C C . ILE A 1 84 ? 40.533 37.212 31.598 1.00 23.28 109 ILE A C 1
ATOM 685 O O . ILE A 1 84 ? 40.136 37.899 32.529 1.00 26.17 109 ILE A O 1
ATOM 690 N N . GLY A 1 85 ? 40.607 35.891 31.683 1.00 20.68 110 GLY A N 1
ATOM 691 C CA . GLY A 1 85 ? 40.264 35.234 32.928 1.00 22.56 110 GLY A CA 1
ATOM 692 C C . GLY A 1 85 ? 40.521 33.744 32.934 1.00 19.87 110 GLY A C 1
ATOM 693 O O . GLY A 1 85 ? 40.834 33.157 31.901 1.00 19.16 110 GLY A O 1
ATOM 694 N N . 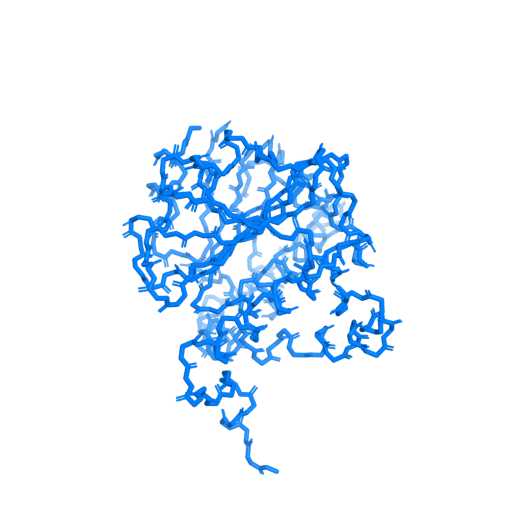GLY A 1 86 ? 40.393 33.136 34.109 1.00 20.68 111 GLY A N 1
ATOM 695 C CA . GLY A 1 86 ? 40.493 31.695 34.245 1.00 18.91 111 GLY A CA 1
ATOM 696 C C . GLY A 1 86 ? 41.895 31.135 34.161 1.00 18.09 111 GLY A C 1
ATOM 697 O O . GLY A 1 86 ? 42.891 31.862 34.212 1.00 20.00 111 GLY A O 1
ATOM 698 N N . GLY A 1 87 ? 41.969 29.816 34.049 1.00 16.55 112 GLY A N 1
ATOM 699 C CA . GLY A 1 87 ? 43.236 29.138 33.868 1.00 16.43 112 GLY A CA 1
ATOM 700 C C . GLY A 1 87 ? 44.119 29.025 35.094 1.00 17.54 112 GLY A C 1
ATOM 701 O O . GLY A 1 87 ? 43.791 29.502 36.180 1.00 19.93 112 GLY A O 1
ATOM 702 N N . LYS A 1 88 ? 45.262 28.387 34.882 1.00 18.10 113 LYS A N 1
ATOM 703 C CA . LYS A 1 88 ? 46.282 28.236 35.901 1.00 18.77 113 LYS A CA 1
ATOM 704 C C . LYS A 1 88 ? 47.521 29.031 35.524 1.00 20.90 113 LYS A C 1
ATOM 705 O O . LYS A 1 88 ? 47.829 29.196 34.341 1.00 20.07 113 LYS A O 1
ATOM 711 N N . GLU A 1 89 ? 48.208 29.529 36.546 1.00 25.24 114 GLU A N 1
ATOM 712 C CA . GLU A 1 89 ? 49.514 30.166 36.414 1.00 24.59 114 GLU A CA 1
ATOM 713 C C . GLU A 1 89 ? 50.420 29.344 35.508 1.00 26.27 114 GLU A C 1
ATOM 714 O O . GLU A 1 89 ? 50.616 28.151 35.743 1.00 25.46 114 GLU A O 1
ATOM 720 N N . GLY A 1 90 ? 50.963 29.970 34.469 1.00 23.71 115 GLY A N 1
ATOM 721 C CA . GLY A 1 90 ? 51.885 29.278 33.585 1.00 23.00 115 GLY A CA 1
ATOM 722 C C . GLY A 1 90 ? 51.256 28.802 32.285 1.00 20.88 115 GLY A C 1
ATOM 723 O O . GLY A 1 90 ? 51.972 28.482 31.337 1.00 23.25 115 GLY A O 1
ATOM 724 N N . ARG A 1 91 ? 49.928 28.750 32.215 1.00 18.09 116 ARG A N 1
ATOM 725 C CA . ARG A 1 91 ? 49.273 28.358 30.966 1.00 16.17 116 ARG A CA 1
ATOM 726 C C . ARG A 1 91 ? 47.982 29.136 30.749 1.00 16.25 116 ARG A C 1
ATOM 727 O O . ARG A 1 91 ? 46.940 28.583 30.415 1.00 15.74 116 ARG A O 1
ATOM 735 N N . ARG A 1 92 ? 48.061 30.442 30.950 1.00 19.61 117 ARG A N 1
ATOM 736 C CA . ARG A 1 92 ? 46.965 31.325 30.583 1.00 17.82 117 ARG A CA 1
ATOM 737 C C . ARG A 1 92 ? 47.233 31.834 29.178 1.00 17.43 117 ARG A C 1
ATOM 738 O O . ARG A 1 92 ? 47.475 33.021 28.949 1.00 20.98 117 ARG A O 1
ATOM 746 N N . ILE A 1 93 ? 47.186 30.885 28.245 1.00 18.04 118 ILE A N 1
ATOM 747 C CA A ILE A 1 93 ? 47.573 31.094 26.855 0.46 17.57 118 ILE A CA 1
ATOM 748 C CA B ILE A 1 93 ? 47.533 31.136 26.854 0.54 17.48 118 ILE A CA 1
ATOM 749 C C . ILE A 1 93 ? 46.565 30.435 25.92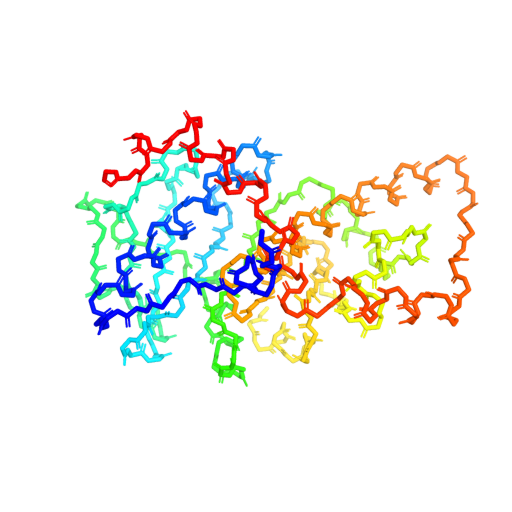1 1.00 16.73 118 ILE A C 1
ATOM 750 O O . ILE A 1 93 ? 46.108 29.326 26.190 1.00 15.92 118 ILE A O 1
ATOM 759 N N . VAL A 1 94 ? 46.241 31.102 24.821 1.00 19.44 119 VAL A N 1
ATOM 760 C CA . VAL A 1 94 ? 45.348 30.553 23.816 1.00 18.96 119 VAL A CA 1
ATOM 761 C C . VAL A 1 94 ? 46.116 30.385 22.508 1.00 21.26 119 VAL A C 1
ATOM 762 O O . VAL A 1 94 ? 47.013 31.168 22.199 1.00 22.64 119 VAL A O 1
ATOM 766 N N . ASN A 1 95 ? 45.797 29.333 21.762 1.00 19.31 120 ASN A N 1
ATOM 767 C CA . ASN A 1 95 ? 46.265 29.213 20.389 1.00 23.02 120 ASN A CA 1
ATOM 768 C C . ASN A 1 95 ? 45.490 30.237 19.549 1.00 19.14 120 ASN A C 1
ATOM 769 O O . ASN A 1 95 ? 44.313 30.036 19.258 1.00 19.42 120 ASN A O 1
ATOM 774 N N . LEU A 1 96 ? 46.136 31.342 19.179 1.00 22.32 121 LEU A N 1
ATOM 775 C CA . LEU A 1 96 ? 45.400 32.486 18.631 1.00 27.00 121 LEU A CA 1
ATOM 776 C C . LEU A 1 96 ? 44.796 32.210 17.260 1.00 26.55 121 LEU A C 1
ATOM 777 O O . LEU A 1 96 ? 43.610 32.457 17.047 1.00 23.65 121 LEU A O 1
ATOM 782 N N . ALA A 1 97 ? 45.604 31.707 16.333 1.00 29.79 122 ALA A N 1
ATOM 783 C CA . ALA A 1 97 ? 45.138 31.486 14.968 1.00 31.39 122 ALA A CA 1
ATOM 784 C C . ALA A 1 97 ? 43.924 30.570 14.972 1.00 28.81 122 ALA A C 1
ATOM 785 O O . ALA A 1 97 ? 42.909 30.855 14.331 1.00 26.09 122 ALA A O 1
ATOM 787 N N . GLY A 1 98 ? 44.029 29.486 15.730 1.00 24.81 123 GLY A N 1
ATOM 788 C CA . GLY A 1 98 ? 42.935 28.550 15.888 1.00 26.07 123 GLY A CA 1
ATOM 789 C C . GLY A 1 98 ? 41.712 29.169 16.527 1.00 23.26 123 GLY A C 1
ATOM 790 O O . GLY A 1 98 ? 40.587 28.959 16.067 1.00 22.29 123 GLY A O 1
ATOM 791 N N . PHE A 1 99 ? 41.926 29.956 17.573 1.00 24.38 124 PHE A N 1
ATOM 792 C CA . PHE A 1 99 ? 40.806 30.581 18.246 1.00 20.02 124 PHE A CA 1
ATOM 793 C C . PHE A 1 99 ? 40.062 31.569 17.341 1.00 23.01 124 PHE A C 1
ATOM 794 O O . PHE A 1 99 ? 38.834 31.644 17.394 1.00 21.05 124 PHE A O 1
ATOM 802 N N . MET A 1 100 ? 40.788 32.323 16.520 1.00 23.26 125 MET A N 1
ATOM 803 C CA . MET A 1 100 ? 40.150 33.340 15.692 1.00 21.78 125 MET A CA 1
ATOM 804 C C . MET A 1 100 ? 39.302 32.731 14.574 1.00 19.49 125 MET A C 1
ATOM 805 O O . MET A 1 100 ? 38.399 33.390 14.073 1.00 21.78 125 MET A O 1
ATOM 810 N N . ILE A 1 101 ? 39.558 31.479 14.200 1.00 17.80 126 ILE A N 1
ATOM 811 C CA . ILE A 1 101 ? 38.602 30.769 13.346 1.00 17.22 126 ILE A CA 1
ATOM 812 C C . ILE A 1 101 ? 37.257 30.652 14.067 1.00 16.76 126 ILE A C 1
ATOM 813 O O . ILE A 1 101 ? 36.193 30.943 13.500 1.00 18.13 126 ILE A O 1
ATOM 818 N N . HIS A 1 102 ? 37.297 30.233 15.326 1.00 17.42 127 HIS A N 1
ATOM 819 C CA . HIS A 1 102 ? 36.073 30.123 16.107 1.00 17.22 127 HIS A CA 1
ATOM 820 C C . HIS A 1 102 ? 35.437 31.492 16.301 1.00 18.34 127 HIS A C 1
ATOM 821 O O . HIS A 1 102 ? 34.228 31.651 16.178 1.00 18.13 127 HIS A O 1
ATOM 828 N N . SER A 1 103 ? 36.259 32.490 16.592 1.00 18.38 128 SER A N 1
ATOM 829 C CA . SER A 1 103 ? 35.740 33.811 16.868 1.00 18.94 128 SER A CA 1
ATOM 830 C C . SER A 1 103 ? 34.946 34.347 15.675 1.00 20.52 128 SER A C 1
ATOM 831 O O . SER A 1 103 ? 33.861 34.921 15.848 1.00 22.42 128 SER A O 1
ATOM 834 N N . ALA A 1 104 ? 35.481 34.161 14.468 1.00 20.37 129 ALA A N 1
ATOM 835 C CA . ALA A 1 104 ? 34.800 34.609 13.254 1.00 20.18 129 ALA A CA 1
ATOM 836 C C . ALA A 1 104 ? 33.444 33.926 13.100 1.00 19.51 129 ALA A C 1
ATOM 837 O O . ALA A 1 104 ? 32.460 34.574 12.760 1.00 20.39 129 ALA A O 1
ATOM 839 N N . ILE A 1 105 ? 33.375 32.624 13.365 1.00 18.22 130 ILE A N 1
ATOM 840 C CA . ILE A 1 105 ? 32.093 31.934 13.275 1.00 17.62 130 ILE A CA 1
ATOM 841 C C . ILE A 1 105 ? 31.101 32.404 14.357 1.00 17.89 130 ILE A C 1
ATOM 842 O O . ILE A 1 105 ? 29.935 32.670 14.052 1.00 18.28 130 ILE A O 1
ATOM 847 N N . HIS A 1 106 ? 31.553 32.481 15.614 1.00 18.50 131 HIS A N 1
ATOM 848 C CA . HIS A 1 106 ? 30.696 32.960 16.710 1.00 18.88 131 HIS A CA 1
ATOM 849 C C . HIS A 1 106 ? 30.134 34.365 16.404 1.00 22.62 131 HIS A C 1
ATOM 850 O O . HIS A 1 106 ? 28.997 34.688 16.764 1.00 22.56 131 HIS A O 1
ATOM 857 N N . LYS A 1 107 ? 30.932 35.206 15.749 1.00 21.60 132 LYS A N 1
ATOM 858 C CA . LYS A 1 107 ? 30.513 36.566 15.430 1.00 22.14 132 LYS A CA 1
ATOM 859 C C . LYS A 1 107 ? 29.448 36.562 14.344 1.00 22.44 132 LYS A C 1
ATOM 860 O O . LYS A 1 107 ? 28.472 37.307 14.417 1.00 30.51 132 LYS A O 1
ATOM 866 N N . ALA A 1 108 ? 29.639 35.701 13.346 1.00 23.09 133 ALA A N 1
ATOM 867 C CA . ALA A 1 108 ? 28.733 35.617 12.205 1.00 23.38 133 ALA A CA 1
ATOM 868 C C . ALA A 1 108 ? 27.406 34.984 12.592 1.00 21.62 133 ALA A C 1
ATOM 869 O O . ALA A 1 108 ? 26.358 35.346 12.066 1.00 25.05 133 ALA A O 1
ATOM 871 N N . ARG A 1 109 ? 27.467 34.012 13.498 1.00 21.39 134 ARG A N 1
ATOM 872 C CA . ARG A 1 109 ? 26.276 33.252 13.872 1.00 21.92 134 ARG A CA 1
ATOM 873 C C . ARG A 1 109 ? 25.996 33.284 15.371 1.00 22.88 134 ARG A C 1
ATOM 874 O O . ARG A 1 109 ? 26.536 32.472 16.123 1.00 18.78 134 ARG A O 1
ATOM 882 N N . PRO A 1 110 ? 25.124 34.209 15.805 1.00 20.99 135 PRO A N 1
ATOM 883 C CA . PRO A 1 110 ? 24.810 34.399 17.225 1.00 21.94 135 PRO A CA 1
ATOM 884 C C . PRO A 1 110 ? 24.234 33.158 17.895 1.00 21.19 135 PRO A C 1
ATOM 885 O O . PRO A 1 110 ? 24.403 32.996 19.102 1.00 24.56 135 PRO A O 1
ATOM 889 N N . GLU A 1 111 ? 23.570 32.299 17.127 1.00 21.26 136 GLU A N 1
ATOM 890 C CA . GLU A 1 111 ? 22.960 31.100 17.690 1.00 23.11 136 GLU A CA 1
ATOM 891 C C . GLU A 1 111 ? 23.993 30.009 17.963 1.00 18.78 136 GLU A C 1
ATOM 892 O O . GLU A 1 111 ? 23.713 29.052 18.683 1.00 20.32 136 GLU A O 1
ATOM 898 N N . VAL A 1 112 ? 25.180 30.130 17.377 1.00 17.20 137 VAL A N 1
ATOM 899 C CA . VAL A 1 112 ? 26.213 29.133 17.599 1.00 16.69 137 VAL A CA 1
ATOM 900 C C . VAL A 1 112 ? 26.867 29.382 18.947 1.00 17.69 137 VAL A C 1
ATOM 901 O O . VAL A 1 112 ? 27.558 30.394 19.165 1.00 20.20 137 VAL A O 1
ATOM 905 N N . GLN A 1 113 ? 26.657 28.438 19.857 1.00 14.82 138 GLN A N 1
ATOM 906 C CA A GLN A 1 113 ? 27.175 28.593 21.199 0.56 15.01 138 GLN A CA 1
ATOM 907 C CA B GLN A 1 113 ? 27.156 28.551 21.223 0.44 14.98 138 GLN A CA 1
ATOM 908 C C . GLN A 1 113 ? 28.477 27.823 21.384 1.00 14.32 138 GLN A C 1
ATOM 909 O O . GLN A 1 113 ? 29.293 28.188 22.220 1.00 14.63 138 GLN A O 1
ATOM 920 N N . ALA A 1 114 ? 28.679 26.783 20.583 1.00 13.50 139 ALA A N 1
ATOM 921 C CA . ALA A 1 114 ? 29.848 25.923 20.746 1.00 12.93 139 ALA A CA 1
ATOM 922 C C . ALA A 1 114 ? 30.417 25.509 19.412 1.00 12.56 139 ALA A C 1
ATOM 923 O O . ALA A 1 114 ? 29.667 25.289 18.447 1.00 12.39 139 ALA A O 1
ATOM 925 N N . ILE A 1 115 ? 31.742 25.401 19.362 1.00 12.52 140 ILE A N 1
ATOM 926 C CA . ILE A 1 115 ? 32.443 25.008 18.142 1.00 12.80 140 ILE A CA 1
ATOM 927 C C . ILE A 1 115 ? 33.517 24.002 18.508 1.00 12.23 140 ILE A C 1
ATOM 928 O O . ILE A 1 115 ? 34.222 24.187 19.497 1.00 12.69 140 ILE A O 1
ATOM 933 N N . CYS A 1 116 ? 33.627 22.937 17.707 1.00 12.09 141 CYS A N 1
ATOM 934 C CA . CYS A 1 116 ? 34.628 21.883 17.912 1.00 11.95 141 CYS A CA 1
ATOM 935 C C . CYS A 1 116 ? 35.537 21.731 16.718 1.00 11.85 141 CYS A C 1
ATOM 936 O O . CYS A 1 116 ? 35.068 21.613 15.591 1.00 13.07 141 CYS A O 1
ATOM 939 N N . HIS A 1 117 ? 36.836 21.679 16.977 1.00 12.40 142 HIS A N 1
ATOM 940 C CA . HIS A 1 117 ? 37.804 21.388 15.945 1.00 12.48 142 HIS A CA 1
ATOM 941 C C . HIS A 1 117 ? 38.957 20.575 16.520 1.00 14.36 142 HIS A C 1
ATOM 942 O O . HIS A 1 117 ? 39.479 20.885 17.582 1.00 15.29 142 HIS A O 1
ATOM 949 N N . SER A 1 118 ? 39.353 19.530 15.807 1.00 12.02 143 SER A N 1
ATOM 950 C CA . SER A 1 118 ? 40.475 18.703 16.212 1.00 12.53 143 SER A CA 1
ATOM 951 C C . SER A 1 118 ? 40.975 17.993 14.979 1.00 13.20 143 SER A C 1
ATOM 952 O O . SER A 1 118 ? 40.207 17.775 14.039 1.00 15.30 143 SER A O 1
ATOM 955 N N . HIS A 1 119 ? 42.257 17.643 14.963 1.00 13.69 144 HIS A N 1
ATOM 956 C CA . HIS A 1 119 ? 42.851 16.998 13.796 1.00 15.13 144 HIS A CA 1
ATOM 957 C C . HIS A 1 119 ? 42.733 15.487 13.915 1.00 14.66 144 HIS A C 1
ATOM 958 O O . HIS A 1 119 ? 43.720 14.773 14.033 1.00 18.76 144 HIS A O 1
ATOM 965 N N . SER A 1 120 ? 41.498 15.021 13.884 1.00 13.19 145 SER A N 1
ATOM 966 C CA . SER A 1 120 ? 41.179 13.608 14.035 1.00 13.07 145 SER A CA 1
ATOM 967 C C . SER A 1 120 ? 41.577 12.838 12.790 1.00 13.61 145 SER A C 1
ATOM 968 O O . SER A 1 120 ? 41.555 13.372 11.680 1.00 15.68 145 SER A O 1
ATOM 971 N N . THR A 1 121 ? 41.956 11.582 12.993 1.00 11.85 146 THR A N 1
ATOM 972 C CA . THR A 1 121 ? 42.598 10.767 11.971 1.00 11.89 146 THR A CA 1
ATOM 973 C C . THR A 1 121 ? 41.792 10.616 10.692 1.00 12.13 146 THR A C 1
ATOM 974 O O . THR A 1 121 ? 42.308 10.869 9.607 1.00 12.01 146 THR A O 1
ATOM 978 N N . TYR A 1 122 ? 40.531 10.221 10.815 1.00 11.34 147 TYR A N 1
ATOM 979 C CA . TYR A 1 122 ? 39.752 9.890 9.634 1.00 11.25 147 TYR A CA 1
ATOM 980 C C . TYR A 1 122 ? 39.258 11.144 8.930 1.00 12.78 147 TYR A C 1
ATOM 981 O O . TYR A 1 122 ? 39.233 11.195 7.706 1.00 12.19 147 TYR A O 1
ATOM 990 N N . GLY A 1 123 ? 38.867 12.162 9.687 1.00 12.27 148 GLY A N 1
ATOM 991 C CA . GLY A 1 123 ? 38.483 13.429 9.079 1.00 12.39 148 GLY A CA 1
ATOM 992 C C . GLY A 1 123 ? 39.643 14.045 8.326 1.00 11.40 148 GLY A C 1
ATOM 993 O O . GLY A 1 123 ? 39.471 14.587 7.234 1.00 12.82 148 GLY A O 1
ATOM 994 N N . LYS A 1 124 ? 40.825 13.974 8.917 1.00 12.54 149 LYS A N 1
ATOM 995 C CA . LYS A 1 124 ? 42.022 14.472 8.275 1.00 12.02 149 LYS A CA 1
ATOM 996 C C . LYS A 1 124 ? 42.317 13.706 6.978 1.00 11.99 149 LYS A C 1
ATOM 997 O O . LYS A 1 124 ? 42.518 14.309 5.915 1.00 12.71 149 LYS A O 1
ATOM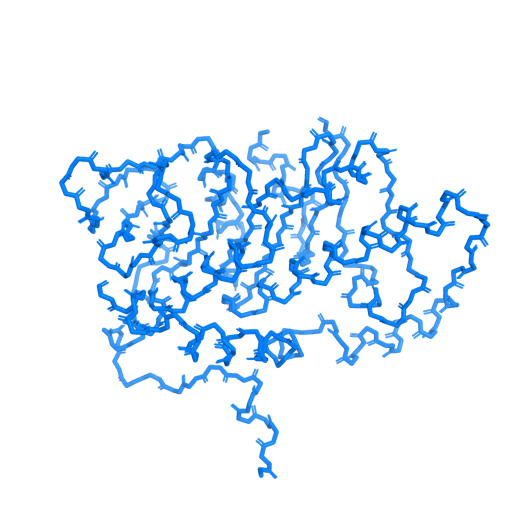 1003 N N . ALA A 1 125 ? 42.319 12.379 7.040 1.00 11.49 150 ALA A N 1
ATOM 1004 C CA . ALA A 1 125 ? 42.588 11.578 5.854 1.00 11.79 150 ALA A CA 1
ATOM 1005 C C . ALA A 1 125 ? 41.542 11.817 4.774 1.00 12.30 150 ALA A C 1
ATOM 1006 O O . ALA A 1 125 ? 41.866 11.980 3.598 1.00 12.60 150 ALA A O 1
ATOM 1008 N N . PHE A 1 126 ? 40.272 11.845 5.160 1.00 11.50 151 PHE A N 1
ATOM 1009 C CA . PHE A 1 126 ? 39.244 12.072 4.157 1.00 11.50 151 PHE A CA 1
ATOM 1010 C C . PHE A 1 126 ? 39.346 13.470 3.544 1.00 11.96 151 PHE A C 1
ATOM 1011 O O . PHE A 1 126 ? 39.137 13.653 2.344 1.00 12.54 151 PHE A O 1
ATOM 1019 N N . SER A 1 127 ? 39.680 14.454 4.375 1.00 11.62 152 SER A N 1
ATOM 1020 C CA . SER A 1 127 ? 39.789 15.829 3.880 1.00 12.83 152 SER A CA 1
ATOM 1021 C C . SER A 1 127 ? 40.905 15.992 2.855 1.00 13.06 152 SER A C 1
ATOM 1022 O O . SER A 1 127 ? 40.889 16.951 2.085 1.00 13.19 152 SER A O 1
ATOM 1025 N N 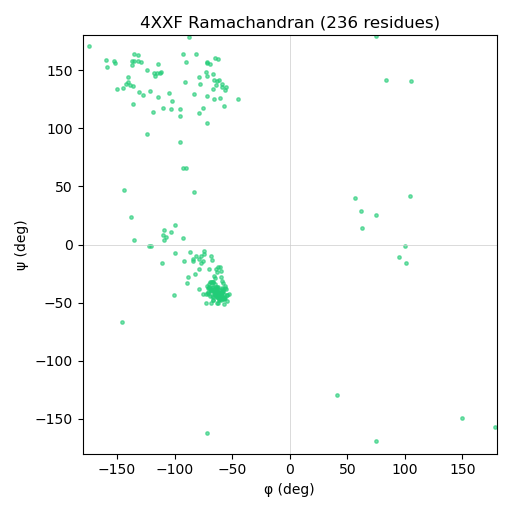. SER A 1 128 ? 41.882 15.085 2.838 1.00 12.46 153 SER A N 1
ATOM 1026 C CA . SER A 1 128 ? 42.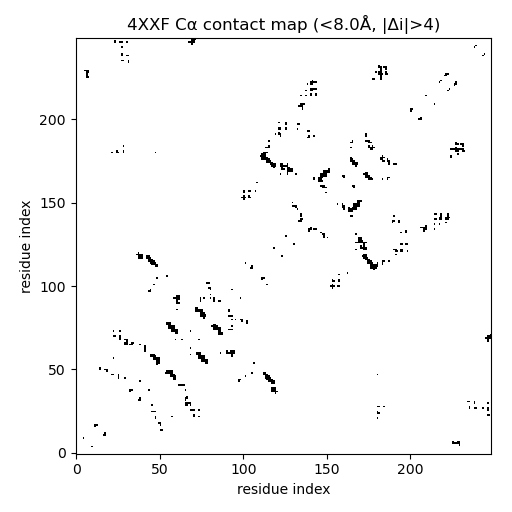969 15.195 1.873 1.00 13.30 153 SER A CA 1
ATOM 1027 C C . SER A 1 128 ? 42.523 14.806 0.458 1.00 13.49 153 SER A C 1
ATOM 1028 O O . SER A 1 128 ? 43.266 14.996 -0.500 1.00 14.78 153 SER A O 1
ATOM 1031 N N . LEU A 1 129 ? 41.313 14.271 0.325 1.00 13.88 154 LEU A N 1
ATOM 1032 C CA . LEU A 1 129 ? 40.784 13.871 -0.981 1.00 13.73 154 LEU A CA 1
ATOM 1033 C C . LEU A 1 129 ? 39.984 14.979 -1.667 1.00 15.42 154 LEU A C 1
ATOM 1034 O O . LEU A 1 129 ? 39.686 14.878 -2.848 1.00 18.40 154 LEU A O 1
ATOM 1039 N N . GLY A 1 130 ? 39.627 16.018 -0.916 1.00 16.26 155 GLY A N 1
ATOM 1040 C CA . GLY A 1 130 ? 38.865 17.133 -1.471 1.00 18.50 155 GLY A CA 1
ATOM 1041 C C . GLY A 1 130 ? 37.544 16.725 -2.105 1.00 19.66 155 GLY A C 1
ATOM 1042 O O . GLY A 1 130 ? 37.155 17.244 -3.152 1.00 24.04 155 GLY A O 1
ATOM 1043 N N . LYS A 1 131 ? 36.864 15.788 -1.456 1.00 18.25 156 LYS A N 1
ATOM 1044 C CA . LYS A 1 131 ? 35.569 15.273 -1.887 1.00 21.42 156 LYS A CA 1
ATOM 1045 C C . LYS A 1 131 ? 34.491 15.624 -0.871 1.00 16.65 156 LYS A C 1
ATOM 1046 O O . LYS A 1 131 ? 34.762 15.670 0.326 1.00 16.66 156 LYS A O 1
ATOM 1052 N N . PRO A 1 132 ? 33.252 15.840 -1.342 1.00 17.52 157 PRO A N 1
ATOM 1053 C CA . PRO A 1 132 ? 32.162 15.992 -0.376 1.00 15.94 157 PRO A CA 1
ATOM 1054 C C . PRO A 1 132 ? 31.863 14.678 0.334 1.00 16.24 157 PRO A C 1
ATOM 1055 O O . PRO A 1 132 ? 32.145 13.598 -0.189 1.00 18.23 157 PRO A O 1
ATOM 1059 N N . LEU A 1 133 ? 31.292 14.776 1.523 1.00 15.86 158 LEU A N 1
ATOM 1060 C CA . LEU A 1 133 ? 30.883 13.588 2.254 1.00 15.66 158 LEU A CA 1
ATOM 1061 C C . LEU A 1 133 ? 29.756 12.893 1.492 1.00 17.01 158 LEU A C 1
ATOM 1062 O O . LEU A 1 133 ? 28.736 13.519 1.182 1.00 18.65 158 LEU A O 1
ATOM 1067 N N . ALA A 1 134 ? 29.928 11.614 1.177 1.00 13.35 159 ALA A N 1
ATOM 1068 C CA . ALA A 1 134 ? 28.862 10.861 0.517 1.00 14.37 159 ALA A CA 1
ATOM 1069 C C . ALA A 1 134 ? 27.798 10.445 1.531 1.00 13.54 159 ALA A C 1
ATOM 1070 O O . ALA A 1 134 ? 28.115 10.028 2.643 1.00 15.37 159 ALA A O 1
ATOM 1072 N N . ILE A 1 135 ? 26.532 10.558 1.154 1.00 13.97 160 ILE A N 1
ATOM 1073 C CA . ILE A 1 135 ? 25.446 10.209 2.058 1.00 15.00 160 ILE A CA 1
ATOM 1074 C C . ILE A 1 135 ? 25.030 8.763 1.760 1.00 14.50 160 ILE A C 1
ATOM 1075 O O . ILE A 1 135 ? 24.147 8.497 0.937 1.00 16.21 160 ILE A O 1
ATOM 1080 N N . THR A 1 136 ? 25.714 7.838 2.432 1.00 14.42 161 THR A N 1
ATOM 1081 C CA . THR A 1 136 ? 25.631 6.408 2.128 1.00 14.88 161 THR A CA 1
ATOM 1082 C C . THR A 1 136 ? 25.177 5.547 3.314 1.00 16.05 161 THR A C 1
ATOM 1083 O O . THR A 1 136 ? 25.069 4.330 3.185 1.00 15.79 161 THR A O 1
ATOM 1087 N N . THR A 1 137 ? 24.939 6.170 4.467 1.00 14.75 162 THR A N 1
ATOM 1088 C CA . THR A 1 137 ? 24.459 5.451 5.647 1.00 15.11 162 THR A CA 1
ATOM 1089 C C . THR A 1 137 ? 23.363 6.247 6.326 1.00 15.16 162 THR A C 1
ATOM 1090 O O . THR A 1 137 ? 23.269 7.466 6.164 1.00 14.76 162 THR A O 1
ATOM 1094 N N . GLN A 1 138 ? 22.536 5.565 7.107 1.00 15.78 163 GLN A N 1
ATOM 1095 C CA . GLN A 1 138 ? 21.501 6.258 7.856 1.00 15.97 163 GLN A CA 1
ATOM 1096 C C . GLN A 1 138 ? 22.113 7.344 8.742 1.00 15.40 163 GLN A C 1
ATOM 1097 O O . GLN A 1 138 ? 21.640 8.481 8.762 1.00 15.23 163 GLN A O 1
ATOM 1103 N N . ASP A 1 139 ? 23.190 7.009 9.447 1.00 15.19 164 ASP A N 1
ATOM 1104 C CA . ASP A 1 139 ? 23.865 7.979 10.312 1.00 14.76 164 ASP A CA 1
ATOM 1105 C C . ASP A 1 139 ? 24.347 9.213 9.545 1.00 14.10 164 ASP A C 1
ATOM 1106 O O . ASP A 1 139 ? 24.251 10.348 10.038 1.00 16.02 164 ASP A O 1
ATOM 1111 N N . SER A 1 140 ? 24.878 8.999 8.341 1.00 13.82 165 SER A N 1
ATOM 1112 C CA . SER A 1 140 ? 25.364 10.111 7.522 1.00 13.38 165 SER A CA 1
ATOM 1113 C C . SER A 1 140 ? 24.265 11.092 7.130 1.00 13.58 165 SER A C 1
ATOM 1114 O O . SER A 1 140 ? 24.554 12.227 6.762 1.00 13.38 165 SER A O 1
ATOM 1117 N N . CYS A 1 141 ? 23.009 10.666 7.203 1.00 14.09 166 CYS A N 1
ATOM 1118 C CA . CYS A 1 141 ? 21.917 11.547 6.814 1.00 14.38 166 CYS A CA 1
ATOM 1119 C C . CYS A 1 141 ? 21.766 12.727 7.766 1.00 15.54 166 CYS A C 1
ATOM 1120 O O . CYS A 1 141 ? 21.070 13.682 7.436 1.00 15.26 166 CYS A O 1
ATOM 1123 N N . ALA A 1 142 ? 22.418 12.682 8.929 1.00 14.20 167 ALA A N 1
ATOM 1124 C CA . ALA A 1 142 ? 22.466 13.853 9.797 1.00 15.42 167 ALA A CA 1
ATOM 1125 C C . ALA A 1 142 ? 23.142 15.033 9.088 1.00 15.27 167 ALA A C 1
ATOM 1126 O O . ALA A 1 142 ? 22.959 16.193 9.482 1.00 15.79 167 ALA A O 1
ATOM 1128 N N . PHE A 1 143 ? 23.911 14.731 8.041 1.00 13.95 168 PHE A N 1
ATOM 1129 C CA . PHE A 1 143 ? 24.676 15.735 7.297 1.00 14.19 168 PHE A CA 1
ATOM 1130 C C . PHE A 1 143 ? 24.134 16.015 5.908 1.00 14.81 168 PHE A C 1
ATOM 1131 O O . PHE A 1 143 ? 24.726 16.800 5.157 1.00 15.11 168 PHE A O 1
ATOM 1139 N N . TYR A 1 144 ? 23.015 15.392 5.560 1.00 14.40 169 TYR A N 1
ATOM 1140 C CA . TYR A 1 144 ? 22.415 15.596 4.244 1.00 14.46 169 TYR A CA 1
ATOM 1141 C C . TYR A 1 144 ? 22.107 17.065 3.997 1.00 15.87 169 TYR A C 1
ATOM 1142 O O . TYR A 1 144 ? 21.354 17.680 4.739 1.00 17.40 169 TYR A O 1
ATOM 1151 N N . GLY A 1 145 ? 22.732 17.620 2.967 1.00 15.02 170 GLY A N 1
ATOM 1152 C CA . GLY A 1 145 ? 22.562 19.020 2.622 1.00 17.62 170 GLY A CA 1
ATOM 1153 C C . GLY A 1 145 ? 23.041 19.991 3.687 1.00 18.46 170 GLY A C 1
ATOM 1154 O O . GLY A 1 145 ? 22.722 21.184 3.616 1.00 19.69 170 GLY A O 1
ATOM 1155 N N . ASP A 1 146 ? 23.814 19.508 4.655 1.00 16.87 171 ASP A N 1
ATOM 1156 C CA . ASP A 1 146 ? 24.155 20.334 5.808 1.00 16.18 171 ASP A CA 1
ATOM 1157 C C . ASP A 1 146 ? 25.612 20.211 6.222 1.00 16.93 171 ASP A C 1
ATOM 1158 O O . ASP A 1 146 ? 25.958 20.477 7.376 1.00 17.06 171 ASP A O 1
ATOM 1163 N N . VAL A 1 147 ? 26.475 19.808 5.288 1.00 15.34 172 VAL A N 1
ATOM 1164 C CA . VAL A 1 147 ? 27.908 19.808 5.553 1.00 15.15 172 VAL A CA 1
ATOM 1165 C C . VAL A 1 147 ? 28.618 20.507 4.396 1.00 17.97 172 VAL A C 1
ATOM 1166 O O . VAL A 1 147 ? 28.330 20.253 3.220 1.00 20.61 172 VAL A O 1
ATOM 1170 N N . ALA A 1 148 ? 29.493 21.439 4.743 1.00 15.06 173 ALA A N 1
ATOM 1171 C CA . ALA A 1 148 ? 30.219 22.224 3.761 1.00 14.80 173 ALA A CA 1
ATOM 1172 C C . ALA A 1 148 ? 31.566 21.596 3.428 1.00 14.72 173 ALA A C 1
ATOM 1173 O O . ALA A 1 148 ? 32.069 20.734 4.142 1.00 15.62 173 ALA A O 1
ATOM 1175 N N . LEU A 1 149 ? 32.144 22.053 2.326 1.00 20.01 174 LEU A N 1
ATOM 1176 C CA . LEU A 1 149 ? 33.470 21.632 1.911 1.00 19.53 174 LEU A CA 1
ATOM 1177 C C . LEU A 1 149 ? 34.229 22.858 1.476 1.00 22.41 174 LEU A C 1
ATOM 1178 O O . LEU A 1 149 ? 33.799 23.565 0.566 1.00 25.52 174 LEU A O 1
ATOM 1183 N N . LEU A 1 150 ? 35.346 23.126 2.136 1.00 20.88 175 LEU A N 1
ATOM 1184 C CA . LEU A 1 150 ? 36.210 24.212 1.719 1.00 23.14 175 LEU A CA 1
ATOM 1185 C C . LEU A 1 150 ? 37.400 23.650 0.962 1.00 23.24 175 LEU A C 1
ATOM 1186 O O . LEU A 1 150 ? 38.119 22.813 1.485 1.00 21.88 175 LEU A O 1
ATOM 1191 N N . GLY A 1 151 ? 37.605 24.105 -0.269 1.00 31.06 176 GLY A N 1
ATOM 1192 C CA . GLY A 1 151 ? 38.723 23.641 -1.071 1.00 37.84 176 GLY A CA 1
ATOM 1193 C C . GLY A 1 151 ? 40.026 24.363 -0.767 1.00 49.09 176 GLY A C 1
ATOM 1194 O O . GLY A 1 151 ? 40.755 24.747 -1.684 1.00 54.49 176 GLY A O 1
ATOM 1195 N N . ASP A 1 152 ? 40.297 24.508 0.512 1.00 60.06 177 ASP A N 1
ATOM 1196 C CA . ASP A 1 152 ? 41.457 25.196 1.031 1.00 64.47 177 ASP A CA 1
ATOM 1197 C C . ASP A 1 152 ? 42.809 24.493 0.878 1.00 66.85 177 ASP A C 1
ATOM 1198 O O . ASP A 1 152 ? 43.713 24.754 1.670 1.00 68.96 177 ASP A O 1
ATOM 1203 N N . GLU A 1 162 ? 42.318 30.812 6.633 1.00 57.75 187 GLU A N 1
ATOM 1204 C CA . GLU A 1 162 ? 41.938 32.124 7.144 1.00 55.71 187 GLU A CA 1
ATOM 1205 C C . GLU A 1 162 ? 40.510 32.063 7.686 1.00 49.15 187 GLU A C 1
ATOM 1206 O O . GLU A 1 162 ? 39.643 31.392 7.118 1.00 46.91 187 GLU A O 1
ATOM 1212 N N . SER A 1 163 ? 40.279 32.759 8.796 1.00 44.25 188 SER A N 1
ATOM 1213 C CA . SER A 1 163 ? 39.030 32.648 9.546 1.00 37.08 188 SER A CA 1
ATOM 1214 C C . SER A 1 163 ? 37.795 33.061 8.747 1.00 34.08 188 SER A C 1
ATOM 1215 O O . SER A 1 163 ? 36.786 32.357 8.751 1.00 26.76 188 SER A O 1
ATOM 1218 N N . GLY A 1 164 ? 37.870 34.202 8.070 1.00 32.15 189 GLY A N 1
ATOM 1219 C CA . GLY A 1 164 ? 36.746 34.688 7.288 1.00 30.44 189 GLY A CA 1
ATOM 1220 C C . GLY A 1 164 ? 36.319 33.733 6.189 1.00 29.10 189 GLY A C 1
ATOM 1221 O O . GLY A 1 164 ? 35.128 33.530 5.957 1.00 27.27 189 GLY A O 1
ATOM 1222 N N . THR A 1 165 ? 37.290 33.143 5.507 1.00 28.32 190 THR A N 1
ATOM 1223 C CA . THR A 1 165 ? 36.998 32.214 4.426 1.00 26.90 190 THR A CA 1
ATOM 1224 C C . THR A 1 165 ? 36.248 30.984 4.947 1.00 26.04 190 THR A C 1
ATOM 1225 O O . THR A 1 165 ? 35.308 30.515 4.311 1.00 25.02 190 THR A O 1
ATOM 1229 N N . ILE A 1 166 ? 36.647 30.478 6.110 1.00 23.94 191 ILE A N 1
ATOM 1230 C CA . ILE A 1 166 ? 35.973 29.319 6.701 1.00 22.02 191 ILE A CA 1
ATOM 1231 C C . ILE A 1 166 ? 34.543 29.664 7.133 1.00 23.01 191 ILE A C 1
ATOM 1232 O O . ILE A 1 166 ? 33.608 28.908 6.864 1.00 19.93 191 ILE A O 1
ATOM 1237 N N . ALA A 1 167 ? 34.359 30.816 7.770 1.00 21.30 192 ALA A N 1
ATOM 1238 C CA . ALA A 1 167 ? 33.025 31.223 8.190 1.00 20.83 192 ALA A CA 1
ATOM 1239 C C . ALA A 1 167 ? 32.105 31.393 6.982 1.00 19.82 192 ALA A C 1
ATOM 1240 O O . ALA A 1 167 ? 30.953 30.957 7.011 1.00 21.33 192 ALA A O 1
ATOM 1242 N N . VAL A 1 168 ? 32.613 32.014 5.919 1.00 18.59 193 VAL A N 1
ATOM 1243 C CA . VAL A 1 168 ? 31.815 32.195 4.714 1.00 20.73 193 VAL A CA 1
ATOM 1244 C C . VAL A 1 168 ? 31.454 30.846 4.095 1.00 21.18 193 VAL A C 1
ATOM 1245 O O . VAL A 1 168 ? 30.313 30.631 3.688 1.00 23.40 193 VAL A O 1
ATOM 1249 N N . ALA A 1 169 ? 32.408 29.921 4.059 1.00 19.59 194 ALA A N 1
ATOM 1250 C CA . ALA A 1 169 ? 32.153 28.616 3.465 1.00 19.11 194 ALA A CA 1
ATOM 1251 C C . ALA A 1 169 ? 31.132 27.810 4.270 1.00 20.32 194 ALA A C 1
ATOM 1252 O O . ALA A 1 169 ? 30.327 27.075 3.700 1.00 20.79 194 ALA A O 1
ATOM 1254 N N . LEU A 1 170 ? 31.179 27.933 5.593 1.00 17.58 195 LEU A N 1
ATOM 1255 C CA . LEU A 1 170 ? 30.281 27.180 6.467 1.00 15.81 195 LEU A CA 1
ATOM 1256 C C . LEU A 1 170 ? 28.816 27.568 6.277 1.00 17.22 195 LEU A C 1
ATOM 1257 O O . LEU A 1 170 ? 27.937 26.729 6.405 1.00 17.57 195 LEU A O 1
ATOM 1262 N N . GLN A 1 171 ? 28.579 28.839 5.973 1.00 18.63 196 GLN A N 1
ATOM 1263 C CA A GLN A 1 171 ? 27.214 29.349 5.887 0.58 18.91 196 GLN A CA 1
ATOM 1264 C CA B GLN A 1 171 ? 27.233 29.419 5.933 0.42 18.99 196 GLN A CA 1
ATOM 1265 C C . GLN A 1 171 ? 26.439 28.971 7.160 1.00 17.67 196 GLN A C 1
ATOM 1266 O O . GLN A 1 171 ? 26.935 29.111 8.276 1.00 18.63 196 GLN A O 1
ATOM 1277 N N . GLN A 1 172 ? 25.226 28.446 6.987 1.00 18.80 197 GLN A N 1
ATOM 1278 C CA . GLN A 1 172 ? 24.402 28.071 8.139 1.00 17.89 197 GLN A CA 1
ATOM 1279 C C . GLN A 1 172 ? 24.448 26.569 8.456 1.00 17.99 197 GLN A C 1
ATOM 1280 O O . GLN A 1 172 ? 23.598 26.056 9.186 1.00 19.08 197 GLN A O 1
ATOM 1286 N N . LYS A 1 173 ? 25.445 25.876 7.919 1.00 14.72 198 LYS A N 1
ATOM 1287 C CA . LYS A 1 173 ? 25.532 24.420 8.055 1.00 14.01 198 LYS A CA 1
ATOM 1288 C C . LYS A 1 173 ? 26.135 23.988 9.391 1.00 14.60 198 LYS A C 1
ATOM 1289 O O . LYS A 1 173 ? 26.730 24.799 10.092 1.00 14.64 198 LYS A O 1
ATOM 1295 N N . LYS A 1 174 ? 25.951 22.719 9.755 1.00 12.94 199 LYS A N 1
ATOM 1296 C CA . LYS A 1 174 ? 26.389 22.241 11.071 1.00 12.37 199 LYS A CA 1
ATOM 1297 C C . LYS A 1 174 ? 27.859 21.843 11.108 1.00 11.71 199 LYS A C 1
ATOM 1298 O O . LYS A 1 174 ? 28.434 21.684 12.186 1.00 12.13 199 LYS A O 1
ATOM 1304 N N . ALA A 1 175 ? 28.468 21.686 9.935 1.00 12.38 200 ALA A N 1
ATOM 1305 C CA . ALA A 1 175 ? 29.822 21.143 9.883 1.00 12.18 200 ALA A CA 1
ATOM 1306 C C . ALA A 1 175 ? 30.493 21.504 8.582 1.00 12.91 200 ALA A C 1
ATOM 1307 O O . ALA A 1 175 ? 29.830 21.816 7.588 1.00 13.19 200 ALA A O 1
ATOM 1309 N N . ILE A 1 176 ? 31.821 21.467 8.594 1.00 12.53 201 ILE A N 1
ATOM 1310 C CA . ILE A 1 176 ? 32.592 21.721 7.392 1.00 12.43 201 ILE A CA 1
ATOM 1311 C C . ILE A 1 176 ? 33.802 20.783 7.357 1.00 12.35 201 ILE A C 1
ATOM 1312 O O . ILE A 1 176 ? 34.455 20.507 8.376 1.00 14.06 201 ILE A O 1
ATOM 1317 N N . ILE A 1 177 ? 34.059 20.253 6.170 1.00 13.48 202 ILE A N 1
ATOM 1318 C CA . ILE A 1 177 ? 35.279 19.507 5.895 1.00 13.80 202 ILE A CA 1
ATOM 1319 C C . ILE A 1 177 ? 36.266 20.484 5.290 1.00 14.13 202 ILE A C 1
ATOM 1320 O O . ILE A 1 177 ? 36.004 21.072 4.243 1.00 15.56 202 ILE A O 1
ATOM 1325 N N . LEU A 1 178 ? 37.374 20.691 5.997 1.00 13.69 203 LEU A N 1
ATOM 1326 C CA . LEU A 1 178 ? 38.410 21.620 5.580 1.00 14.71 203 LEU A CA 1
ATOM 1327 C C . LEU A 1 178 ? 39.486 20.847 4.841 1.00 15.53 203 LEU A C 1
ATOM 1328 O O . LEU A 1 178 ? 40.202 20.055 5.446 1.00 13.20 203 LEU A O 1
ATOM 1333 N N . GLN A 1 179 ? 39.591 21.065 3.538 1.00 15.77 204 GLN A N 1
ATOM 1334 C CA . GLN A 1 179 ? 40.515 20.278 2.732 1.00 15.40 204 GLN A CA 1
ATOM 1335 C C . GLN A 1 179 ? 41.943 20.363 3.279 1.00 14.43 204 GLN A C 1
ATOM 1336 O O . GLN A 1 179 ? 42.418 21.447 3.657 1.00 16.08 204 GLN A O 1
ATOM 1342 N N . ASN A 1 180 ? 42.594 19.201 3.344 1.00 13.22 205 ASN A N 1
ATOM 1343 C CA . ASN A 1 180 ? 43.970 19.078 3.824 1.00 14.21 205 ASN A CA 1
ATOM 1344 C C . ASN A 1 180 ? 44.138 19.513 5.270 1.00 15.06 205 ASN A C 1
ATOM 1345 O O . ASN A 1 180 ? 45.210 19.968 5.655 1.00 15.90 205 ASN A O 1
ATOM 1350 N N . HIS A 1 181 ? 43.094 19.377 6.071 1.00 15.30 206 HIS A N 1
ATOM 1351 C CA . HIS A 1 181 ? 43.122 19.938 7.411 1.00 13.22 206 HIS A CA 1
ATOM 1352 C C . HIS A 1 181 ? 42.346 19.034 8.355 1.00 16.14 206 HIS A C 1
ATOM 1353 O O . HIS A 1 181 ? 42.940 18.389 9.232 1.00 17.20 206 HIS A O 1
ATOM 1360 N N . GLY A 1 182 ? 41.035 18.951 8.158 1.00 13.24 207 GLY A N 1
ATOM 1361 C CA . GLY A 1 182 ? 40.217 18.121 9.022 1.00 14.65 207 GLY A CA 1
ATOM 1362 C C . GLY A 1 182 ? 38.820 18.681 9.160 1.00 11.76 207 GLY A C 1
ATOM 1363 O O . GLY A 1 182 ? 38.312 19.335 8.254 1.00 15.56 207 GLY A O 1
ATOM 1364 N N . LEU A 1 183 ? 38.227 18.444 10.317 1.00 12.63 208 LEU A N 1
ATOM 1365 C CA . LEU A 1 183 ? 36.811 18.715 10.543 1.00 12.29 208 LEU A CA 1
ATOM 1366 C C . LEU A 1 183 ? 36.576 19.847 11.522 1.00 11.96 208 LEU A C 1
ATOM 1367 O O . LEU A 1 183 ? 37.330 20.023 12.476 1.00 12.18 208 LEU A O 1
ATOM 1372 N N . LEU A 1 184 ? 35.488 20.576 11.315 1.00 11.45 209 LEU A N 1
ATOM 1373 C CA . LEU A 1 184 ? 35.008 21.532 12.303 1.00 10.63 209 LEU A CA 1
ATOM 1374 C C . LEU A 1 184 ? 33.484 21.437 12.370 1.00 12.02 209 LEU A C 1
ATOM 1375 O O . LEU A 1 184 ? 32.819 21.344 11.328 1.00 11.93 209 LEU A O 1
ATOM 1380 N N . THR A 1 185 ? 32.930 21.453 13.585 1.00 11.41 210 THR A N 1
ATOM 1381 C CA . THR A 1 185 ? 31.483 21.403 13.758 1.00 11.23 210 THR A CA 1
ATOM 1382 C C . THR A 1 185 ? 31.029 22.516 14.677 1.00 10.95 210 THR A C 1
ATOM 1383 O O . THR A 1 185 ? 31.810 23.045 15.472 1.00 11.57 210 THR A O 1
ATOM 1387 N N . VAL A 1 186 ? 29.755 22.884 14.556 1.00 11.22 211 VAL A N 1
ATOM 1388 C CA . VAL A 1 186 ? 29.182 23.932 15.393 1.00 12.04 211 VAL A CA 1
ATOM 1389 C C . VAL A 1 186 ? 27.861 23.456 15.969 1.00 12.66 211 VAL A C 1
ATOM 1390 O O . VAL A 1 186 ? 27.241 22.532 15.438 1.00 13.50 211 VAL A O 1
ATOM 1394 N N . GLY A 1 187 ? 27.444 24.066 17.068 1.00 12.30 212 GLY A N 1
ATOM 1395 C CA . GLY A 1 187 ? 26.179 23.711 17.679 1.00 12.36 212 GLY A CA 1
ATOM 1396 C C . GLY A 1 187 ? 25.545 24.832 18.466 1.00 12.75 212 GLY A C 1
ATOM 1397 O O . GLY A 1 187 ? 26.217 25.757 18.926 1.00 12.84 212 GLY A O 1
ATOM 1398 N N . THR A 1 188 ? 24.234 24.726 18.642 1.00 13.42 213 THR A N 1
ATOM 1399 C CA . THR A 1 188 ? 23.529 25.610 19.559 1.00 12.84 213 THR A CA 1
ATOM 1400 C C . THR A 1 188 ? 23.801 25.197 20.999 1.00 13.85 213 THR A C 1
ATOM 1401 O O . THR A 1 188 ? 23.509 25.956 21.922 1.00 15.15 213 THR A O 1
ATOM 1405 N N . THR A 1 189 ? 24.347 23.994 21.174 1.00 13.35 214 THR A N 1
ATOM 1406 C CA . THR A 1 189 ? 24.827 23.517 22.469 1.00 13.13 214 THR A CA 1
ATOM 1407 C C . THR A 1 189 ? 26.169 22.857 22.269 1.00 11.11 214 THR A C 1
ATOM 1408 O O . THR A 1 189 ? 26.501 22.446 21.158 1.00 12.44 214 THR A O 1
ATOM 1412 N N . ILE A 1 190 ? 26.952 22.769 23.339 1.00 12.20 215 ILE A N 1
ATOM 1413 C CA . ILE A 1 190 ? 28.171 21.970 23.327 1.00 11.96 215 ILE A CA 1
ATOM 1414 C C . ILE A 1 190 ? 27.843 20.543 22.899 1.00 10.97 215 ILE A C 1
ATOM 1415 O O . ILE A 1 190 ? 28.533 19.952 22.072 1.00 12.15 215 ILE A O 1
ATOM 1420 N N . ASP A 1 191 ? 26.752 20.016 23.445 1.00 11.75 216 ASP A N 1
ATOM 1421 C CA . ASP A 1 191 ? 26.384 18.626 23.197 1.00 11.05 216 ASP A CA 1
ATOM 1422 C C . ASP A 1 191 ? 26.157 18.351 21.717 1.00 11.82 216 ASP A C 1
ATOM 1423 O O . ASP A 1 191 ? 26.681 17.383 21.175 1.00 12.18 216 ASP A O 1
ATOM 1428 N N . SER A 1 192 ? 25.383 19.206 21.049 1.00 11.37 217 SER A N 1
ATOM 1429 C CA . SER A 1 192 ? 25.119 18.937 19.645 1.00 11.50 217 SER A CA 1
ATOM 1430 C C . SER A 1 192 ? 26.384 19.100 18.805 1.00 12.46 217 SER A C 1
ATOM 1431 O O . SER A 1 192 ? 26.615 18.300 17.908 1.00 11.65 217 SER A O 1
ATOM 1434 N N . ALA A 1 193 ? 27.217 20.098 19.090 1.00 11.87 218 ALA A N 1
ATOM 1435 C CA . ALA A 1 193 ? 28.475 20.235 18.355 1.00 12.36 218 ALA A CA 1
ATOM 1436 C C . ALA A 1 193 ? 29.333 18.972 18.482 1.00 10.83 218 ALA A C 1
ATOM 1437 O O . ALA A 1 193 ? 29.959 18.533 17.512 1.00 11.55 218 ALA A O 1
ATOM 1439 N N . VAL A 1 194 ? 29.353 18.389 19.675 1.00 11.76 219 VAL A N 1
ATOM 1440 C CA . VAL A 1 194 ? 30.089 17.161 19.931 1.00 12.12 219 VAL A CA 1
ATOM 1441 C C . VAL A 1 194 ? 29.485 15.983 19.169 1.00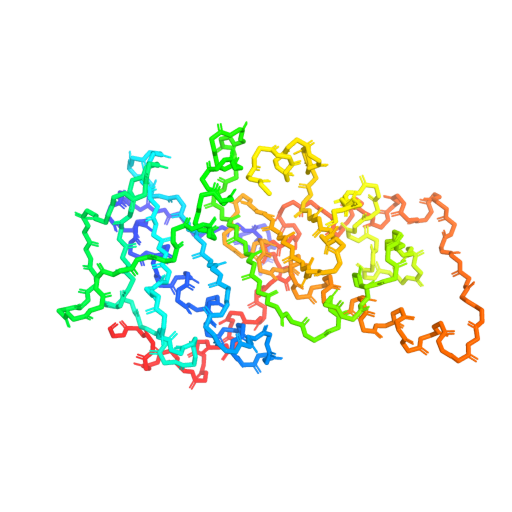 11.48 219 VAL A C 1
ATOM 1442 O O . VAL A 1 194 ? 30.227 15.215 18.548 1.00 11.63 219 VAL A O 1
ATOM 1446 N N . ALA A 1 195 ? 28.155 15.848 19.186 1.00 11.29 220 ALA A N 1
ATOM 1447 C CA . ALA A 1 195 ? 27.512 14.785 18.419 1.00 10.99 220 ALA A CA 1
ATOM 1448 C C . ALA A 1 195 ? 27.882 14.887 16.955 1.00 10.71 220 ALA A C 1
ATOM 1449 O O . ALA A 1 195 ? 28.232 13.888 16.325 1.00 10.80 220 ALA A O 1
ATOM 1451 N N . TRP A 1 196 ? 27.821 16.093 16.399 1.00 11.01 221 TRP A N 1
ATOM 1452 C CA . TRP A 1 196 ? 28.127 16.232 14.980 1.00 11.10 221 TRP A CA 1
ATOM 1453 C C . TRP A 1 196 ? 29.583 15.866 14.682 1.00 10.64 221 TRP A C 1
ATOM 1454 O O . TRP A 1 196 ? 29.863 15.256 13.649 1.00 11.39 221 TRP A O 1
ATOM 1465 N N . PHE A 1 197 ? 30.505 16.201 15.580 1.00 10.81 222 PHE A N 1
ATOM 1466 C CA . PHE A 1 197 ? 31.902 15.843 15.353 1.00 9.40 222 PHE A CA 1
ATOM 1467 C C . PHE A 1 197 ? 32.090 14.326 15.404 1.00 9.62 222 PHE A C 1
ATOM 1468 O O . PHE A 1 197 ? 32.737 13.747 14.528 1.00 11.09 222 PHE A O 1
ATOM 1476 N N . ILE A 1 198 ? 31.540 13.676 16.427 1.00 10.02 223 ILE A N 1
ATOM 1477 C CA . ILE A 1 198 ? 31.631 12.221 16.545 1.00 10.85 223 ILE A CA 1
ATOM 1478 C C . ILE A 1 198 ? 31.046 11.541 15.307 1.00 10.09 223 ILE A C 1
ATOM 1479 O O . ILE A 1 198 ? 31.632 10.598 14.750 1.00 11.08 223 ILE A O 1
ATOM 1484 N N . MET A 1 199 ? 29.878 12.007 14.874 1.00 10.32 224 MET A N 1
ATOM 1485 C CA . MET A 1 199 ? 29.212 11.384 13.738 1.00 10.39 224 MET A CA 1
ATOM 1486 C C . MET A 1 199 ? 29.949 11.641 12.437 1.00 10.59 224 MET A C 1
ATOM 1487 O O . MET A 1 199 ? 29.986 10.768 11.565 1.00 11.03 224 MET A O 1
ATOM 1492 N N . LEU A 1 200 ? 30.528 12.827 12.285 1.00 10.60 225 LEU A N 1
ATOM 1493 C CA . LEU A 1 200 ? 31.233 13.152 11.043 1.00 10.82 225 LEU A CA 1
ATOM 1494 C C . LEU A 1 200 ? 32.552 12.389 10.960 1.00 10.24 225 LEU A C 1
ATOM 1495 O O . LEU A 1 200 ? 32.885 11.855 9.902 1.00 11.18 225 LEU A O 1
ATOM 1500 N N . GLU A 1 201 ? 33.285 12.310 12.068 1.00 10.13 226 GLU A N 1
ATOM 1501 C CA . GLU A 1 201 ? 34.511 11.518 12.099 1.00 11.32 226 GLU A CA 1
ATOM 1502 C C . GLU A 1 201 ? 34.215 10.059 11.759 1.00 10.13 226 GLU A C 1
ATOM 1503 O O . GLU A 1 201 ? 34.931 9.439 10.965 1.00 10.96 226 GLU A O 1
ATOM 1509 N N . LYS A 1 202 ? 33.136 9.523 12.325 1.00 9.74 227 LYS A N 1
ATOM 1510 C CA . LYS A 1 202 ? 32.749 8.146 12.025 1.00 9.29 227 LYS A CA 1
ATOM 1511 C C . LYS A 1 202 ? 32.390 7.967 10.556 1.00 9.29 227 LYS A C 1
ATOM 1512 O O . LYS A 1 202 ? 32.819 6.987 9.930 1.00 10.78 227 LYS A O 1
ATOM 1518 N N . GLN A 1 203 ? 31.626 8.889 9.967 1.00 10.55 228 GLN A N 1
ATOM 1519 C CA . GLN A 1 203 ? 31.264 8.694 8.576 1.00 10.57 228 GLN A CA 1
ATOM 1520 C C . GLN A 1 203 ? 32.481 8.858 7.657 1.00 9.83 228 GLN A C 1
ATOM 1521 O O . GLN A 1 203 ? 32.557 8.192 6.625 1.00 10.71 228 GLN A O 1
ATOM 1527 N N . CYS A 1 204 ? 33.437 9.717 8.019 1.00 10.54 229 CYS A N 1
ATOM 1528 C CA . CYS A 1 204 ? 34.674 9.781 7.242 1.00 9.77 229 CYS A CA 1
ATOM 1529 C C . CYS A 1 204 ? 35.409 8.438 7.293 1.00 10.89 229 CYS A C 1
ATOM 1530 O O . CYS A 1 204 ? 35.910 7.966 6.276 1.00 10.96 229 CYS A O 1
ATOM 1533 N N . GLN A 1 205 ? 35.458 7.828 8.476 1.00 9.72 230 GLN A N 1
ATOM 1534 C CA . GLN A 1 205 ? 36.044 6.507 8.633 1.00 10.52 230 GLN A CA 1
ATOM 1535 C C . GLN A 1 205 ? 35.349 5.483 7.747 1.00 10.19 230 GLN A C 1
ATOM 1536 O O . GLN A 1 205 ? 35.999 4.683 7.063 1.00 10.82 230 GLN A O 1
ATOM 1542 N N . VAL A 1 206 ? 34.021 5.518 7.765 1.00 11.07 231 VAL A N 1
ATOM 1543 C CA . VAL A 1 206 ? 33.199 4.615 6.973 1.00 12.64 231 VAL A CA 1
ATOM 1544 C C . VAL A 1 206 ? 33.455 4.811 5.475 1.00 10.32 231 VAL A C 1
ATOM 1545 O O . VAL A 1 206 ? 33.614 3.835 4.736 1.00 11.58 231 VAL A O 1
ATOM 1549 N N . GLN A 1 207 ? 33.518 6.055 5.020 1.00 10.92 232 GLN A N 1
ATOM 1550 C CA . GLN A 1 207 ? 33.744 6.297 3.602 1.00 11.69 232 GLN A CA 1
ATOM 1551 C C . GLN A 1 207 ? 35.135 5.822 3.171 1.00 11.35 232 GLN A C 1
ATOM 1552 O O . GLN A 1 207 ? 35.274 5.255 2.089 1.00 11.70 232 GLN A O 1
ATOM 1558 N N . LEU A 1 208 ? 36.155 6.048 4.001 1.00 11.32 233 LEU A N 1
ATOM 1559 C CA . LEU A 1 208 ? 37.508 5.575 3.671 1.00 10.69 233 LEU A CA 1
ATOM 1560 C C . LEU A 1 208 ? 37.534 4.044 3.552 1.00 10.70 233 LEU A C 1
ATOM 1561 O O . LEU A 1 208 ? 38.159 3.490 2.646 1.00 12.16 233 LEU A O 1
ATOM 1566 N N . LEU A 1 209 ? 36.843 3.360 4.461 1.00 10.80 234 LEU A N 1
ATOM 1567 C CA . LEU A 1 209 ? 36.741 1.890 4.423 1.00 11.19 234 LEU A CA 1
ATOM 1568 C C . LEU A 1 209 ? 36.035 1.401 3.164 1.00 11.05 234 LEU A C 1
ATOM 1569 O O . LEU A 1 209 ? 36.515 0.524 2.451 1.00 11.56 234 LEU A O 1
ATOM 1574 N N . ALA A 1 210 ? 34.873 1.979 2.889 1.00 10.88 235 ALA A N 1
ATOM 1575 C CA . ALA A 1 210 ? 34.042 1.519 1.792 1.00 11.32 235 ALA A CA 1
ATOM 1576 C C . ALA A 1 210 ? 34.650 1.873 0.435 1.00 12.26 235 ALA A C 1
ATOM 1577 O O . ALA A 1 210 ? 34.654 1.041 -0.477 1.00 12.74 235 ALA A O 1
ATOM 1579 N N . ASP A 1 211 ? 35.169 3.090 0.293 1.00 11.99 236 ASP A N 1
ATOM 1580 C CA . ASP A 1 211 ? 35.722 3.508 -0.991 1.00 13.71 236 ASP A CA 1
ATOM 1581 C C . ASP A 1 211 ? 36.964 2.698 -1.339 1.00 13.65 236 ASP A C 1
ATOM 1582 O O . ASP A 1 211 ? 37.225 2.442 -2.516 1.00 15.24 236 ASP A O 1
ATOM 1587 N N . ALA A 1 212 ? 37.737 2.292 -0.331 1.00 12.13 237 ALA A N 1
ATOM 1588 C CA . ALA A 1 212 ? 38.901 1.449 -0.612 1.00 12.35 237 ALA A CA 1
ATOM 1589 C C . ALA A 1 212 ? 38.472 0.069 -1.097 1.00 12.94 237 ALA A C 1
ATOM 1590 O O . ALA A 1 212 ? 39.170 -0.551 -1.885 1.00 14.30 237 ALA A O 1
ATOM 1592 N N . ALA A 1 213 ? 37.328 -0.408 -0.610 1.00 12.45 238 ALA A N 1
ATOM 1593 C CA . ALA A 1 213 ? 36.876 -1.771 -0.888 1.00 12.81 238 ALA A CA 1
ATOM 1594 C C . ALA A 1 213 ? 36.046 -1.915 -2.157 1.00 13.17 238 ALA A C 1
ATOM 1595 O O . ALA A 1 213 ? 36.029 -2.989 -2.768 1.00 16.53 238 ALA A O 1
ATOM 1597 N N . GLY A 1 214 ? 35.336 -0.868 -2.561 1.00 16.71 239 GLY A N 1
ATOM 1598 C CA . GLY A 1 214 ? 34.436 -1.005 -3.690 1.00 17.32 239 GLY A CA 1
ATOM 1599 C C . GLY A 1 214 ? 33.680 0.267 -3.985 1.00 17.26 239 GLY A C 1
ATOM 1600 O O . GLY A 1 214 ? 34.091 1.364 -3.604 1.00 17.17 239 GLY A O 1
ATOM 1601 N N . GLN A 1 215 ? 32.545 0.111 -4.654 1.00 17.52 240 GLN A N 1
ATOM 1602 C CA . GLN A 1 215 ? 31.720 1.237 -5.061 1.00 17.76 240 GLN A CA 1
ATOM 1603 C C . GLN A 1 215 ? 30.499 1.386 -4.160 1.00 16.32 240 GLN A C 1
ATOM 1604 O O . GLN A 1 215 ? 29.646 0.498 -4.115 1.00 19.08 240 GLN A O 1
ATOM 1610 N N . THR A 1 216 ? 30.405 2.498 -3.442 1.00 15.58 241 THR A N 1
ATOM 1611 C CA . THR A 1 216 ? 29.239 2.721 -2.604 1.00 14.45 241 THR A CA 1
ATOM 1612 C C . THR A 1 216 ? 27.985 3.027 -3.420 1.00 16.12 241 THR A C 1
ATOM 1613 O O . THR A 1 216 ? 28.049 3.480 -4.564 1.00 16.82 241 THR A O 1
ATOM 1617 N N . ILE A 1 217 ? 26.843 2.770 -2.795 1.00 15.39 242 ILE A N 1
ATOM 1618 C CA . ILE A 1 217 ? 25.547 3.133 -3.342 1.00 16.79 242 ILE A CA 1
ATOM 1619 C C . ILE A 1 217 ? 24.980 4.253 -2.483 1.00 17.32 242 ILE A C 1
ATOM 1620 O O . ILE A 1 217 ? 24.753 4.056 -1.288 1.00 16.92 242 ILE A O 1
ATOM 1625 N N . PRO A 1 218 ? 24.769 5.439 -3.071 1.00 18.09 243 PRO A N 1
ATOM 1626 C CA . PRO A 1 218 ? 24.207 6.535 -2.278 1.00 18.56 243 PRO A CA 1
ATOM 1627 C C . PRO A 1 218 ? 22.774 6.231 -1.855 1.00 19.65 243 PRO A C 1
ATOM 1628 O O . PRO A 1 218 ? 22.048 5.570 -2.590 1.00 21.06 243 PRO A O 1
ATOM 1632 N N . ILE A 1 219 ? 22.381 6.699 -0.680 1.00 16.32 244 ILE A N 1
ATOM 1633 C CA . ILE A 1 219 ? 20.977 6.664 -0.291 1.00 17.34 244 ILE A CA 1
ATOM 1634 C C . ILE A 1 219 ? 20.189 7.550 -1.246 1.00 19.65 244 ILE A C 1
ATOM 1635 O O . ILE A 1 219 ? 20.655 8.624 -1.618 1.00 20.02 244 ILE A O 1
ATOM 1640 N N . ASP A 1 220 ? 19.019 7.085 -1.679 1.00 20.44 245 ASP A N 1
ATOM 1641 C CA . ASP A 1 220 ? 18.154 7.884 -2.542 1.00 21.92 245 ASP A CA 1
ATOM 1642 C C . ASP A 1 220 ? 17.804 9.181 -1.816 1.00 17.58 245 ASP A C 1
ATOM 1643 O O . ASP A 1 220 ? 17.551 9.167 -0.616 1.00 18.91 245 ASP A O 1
ATOM 1648 N N . GLU A 1 221 ? 17.817 10.305 -2.525 1.00 21.60 246 GLU A N 1
ATOM 1649 C CA . GLU A 1 221 ? 17.677 11.597 -1.852 1.00 21.52 246 GLU A CA 1
ATOM 1650 C C . GLU A 1 221 ? 16.381 11.769 -1.035 1.00 17.71 246 GLU A C 1
ATOM 1651 O O . GLU A 1 221 ? 16.436 12.340 0.048 1.00 17.27 246 GLU A O 1
ATOM 1657 N N . PRO A 1 222 ? 15.229 11.263 -1.517 1.00 18.63 247 PRO A N 1
ATOM 1658 C CA . PRO A 1 222 ? 14.044 11.403 -0.655 1.00 18.75 247 PRO A CA 1
ATOM 1659 C C . PRO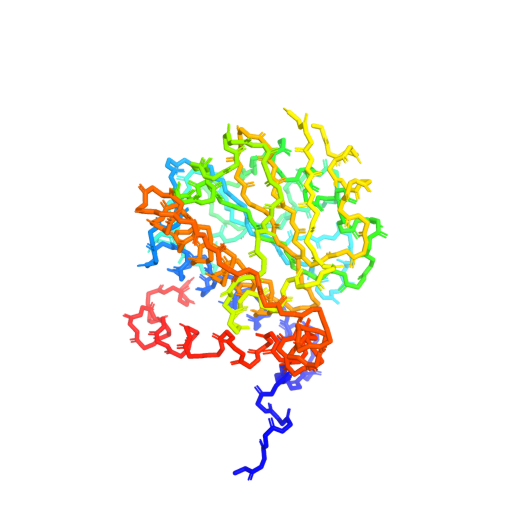 A 1 222 ? 14.217 10.705 0.697 1.00 18.24 247 PRO A C 1
ATOM 1660 O O . PRO A 1 222 ? 13.805 11.240 1.732 1.00 17.01 247 PRO A O 1
ATOM 1664 N N . GLN A 1 223 ? 14.836 9.526 0.701 1.00 17.27 248 GLN A N 1
ATOM 1665 C CA A GLN A 1 223 ? 15.087 8.810 1.939 0.52 17.13 248 GLN A CA 1
ATOM 1666 C CA B GLN A 1 223 ? 15.082 8.820 1.956 0.48 17.14 248 GLN A CA 1
ATOM 1667 C C . GLN A 1 223 ? 16.076 9.574 2.826 1.00 16.86 248 GLN A C 1
ATOM 1668 O O . GLN A 1 223 ? 15.920 9.618 4.048 1.00 17.54 248 GLN A O 1
ATOM 1679 N N . ALA A 1 224 ? 17.092 10.179 2.207 1.00 14.08 249 ALA A N 1
ATOM 1680 C CA . ALA A 1 224 ? 18.073 10.954 2.972 1.00 14.87 249 ALA A CA 1
ATOM 1681 C C . ALA A 1 224 ? 17.411 12.159 3.640 1.00 15.60 249 ALA A C 1
ATOM 1682 O O . ALA A 1 224 ? 17.685 12.459 4.802 1.00 16.68 249 ALA A O 1
ATOM 1684 N N . ALA A 1 225 ? 16.541 12.850 2.903 1.00 15.07 250 ALA A N 1
ATOM 1685 C CA . ALA A 1 225 ? 15.809 13.999 3.432 1.00 15.82 250 ALA A CA 1
ATOM 1686 C C . ALA A 1 225 ? 14.911 13.584 4.590 1.00 17.47 250 ALA A C 1
ATOM 1687 O O . ALA A 1 225 ? 14.810 14.280 5.592 1.00 17.08 250 ALA A O 1
ATOM 1689 N N . PHE A 1 226 ? 14.255 12.442 4.442 1.00 15.57 251 PHE A N 1
ATOM 1690 C CA . PHE A 1 226 ? 13.383 11.932 5.491 1.00 17.52 251 PHE A CA 1
ATOM 1691 C C . PHE A 1 226 ? 14.166 11.688 6.779 1.00 17.63 251 PHE A C 1
ATOM 1692 O O . PHE A 1 226 ? 13.750 12.090 7.869 1.00 19.42 251 PHE A O 1
ATOM 1700 N N . THR A 1 227 ? 15.318 11.042 6.640 1.00 15.75 252 THR A N 1
ATOM 1701 C CA . THR A 1 227 ? 16.130 10.696 7.796 1.00 17.61 252 THR A CA 1
ATOM 1702 C C . THR A 1 227 ? 16.758 11.948 8.430 1.00 17.45 252 THR A C 1
ATOM 1703 O O . THR A 1 227 ? 16.889 12.025 9.656 1.00 18.38 252 THR A O 1
ATOM 1707 N N . PHE A 1 228 ? 17.113 12.938 7.614 1.00 14.68 253 PHE A N 1
ATOM 1708 C CA . PHE A 1 228 ? 17.645 14.191 8.139 1.00 16.23 253 PHE A CA 1
ATOM 1709 C C . PHE A 1 228 ? 16.656 14.870 9.090 1.00 18.87 253 PHE A C 1
ATOM 1710 O O . PHE A 1 228 ? 17.065 15.480 10.086 1.00 18.98 253 PHE A O 1
ATOM 1718 N N . LYS A 1 229 ? 15.363 14.792 8.778 1.00 18.57 254 LYS A N 1
ATOM 1719 C CA . LYS A 1 229 ? 14.357 15.392 9.653 1.00 19.77 254 LYS A CA 1
ATOM 1720 C C . LYS A 1 229 ? 14.431 14.788 11.054 1.00 23.82 254 LYS A C 1
ATOM 1721 O O . LYS A 1 229 ? 14.160 15.462 12.049 1.00 25.64 254 LYS A O 1
ATOM 1727 N N . GLU A 1 230 ? 14.826 13.521 11.128 1.00 21.54 255 GLU A N 1
ATOM 1728 C CA . GLU A 1 230 ? 14.882 12.803 12.399 1.00 21.01 255 GLU A CA 1
ATOM 1729 C C . GLU A 1 230 ? 16.221 12.944 13.131 1.00 20.46 255 GLU A C 1
ATOM 1730 O O . GLU A 1 230 ? 16.255 12.962 14.359 1.00 25.53 255 GLU A O 1
ATOM 1736 N N . LEU A 1 231 ? 17.310 13.045 12.377 1.00 16.19 256 LEU A N 1
ATOM 1737 C CA . LEU A 1 231 ? 18.657 12.992 12.956 1.00 16.22 256 LEU A CA 1
ATOM 1738 C C . LEU A 1 231 ? 19.432 14.293 12.917 1.00 15.48 256 LEU A C 1
ATOM 1739 O O . LEU A 1 231 ? 20.448 14.424 13.600 1.00 15.77 256 LEU A O 1
ATOM 1744 N N . GLY A 1 232 ? 18.988 15.236 12.097 1.00 15.78 257 GLY A N 1
ATOM 1745 C CA . GLY A 1 232 ? 19.827 16.361 11.733 1.00 14.84 257 GLY A CA 1
ATOM 1746 C C . GLY A 1 232 ? 19.592 17.663 12.462 1.00 14.36 257 GLY A C 1
ATOM 1747 O O . GLY A 1 232 ? 20.364 18.601 12.283 1.00 16.47 257 GLY A O 1
ATOM 1748 N N . HIS A 1 233 ? 18.550 17.742 13.281 1.00 15.01 258 HIS A N 1
ATOM 1749 C CA A HIS A 1 233 ? 18.223 18.990 13.965 0.53 16.10 258 HIS A CA 1
ATOM 1750 C CA B HIS A 1 233 ? 18.243 18.992 13.956 0.47 16.09 258 HIS A CA 1
ATOM 1751 C C . HIS A 1 233 ? 18.899 19.041 15.332 1.00 16.74 258 HIS A C 1
ATOM 1752 O O . HIS A 1 233 ? 19.426 18.043 15.818 1.00 16.45 258 HIS A O 1
ATOM 1765 N N . GLU A 1 234 ? 18.887 20.219 15.946 1.00 17.52 259 GLU A N 1
ATOM 1766 C CA . GLU A 1 234 ? 19.710 20.460 17.126 1.00 16.44 259 GLU A CA 1
ATOM 1767 C C . GLU A 1 234 ? 19.287 19.674 18.359 1.00 15.72 259 GLU A C 1
ATOM 1768 O O . GLU A 1 234 ? 20.143 19.222 19.111 1.00 15.31 259 GLU A O 1
ATOM 1774 N N . GLN A 1 235 ? 17.986 19.475 18.561 1.00 16.54 260 GLN A N 1
ATOM 1775 C CA . GLN A 1 235 ? 17.539 18.626 19.665 1.00 18.51 260 GLN A CA 1
ATOM 1776 C C . GLN A 1 235 ? 17.978 17.176 19.466 1.00 15.84 260 GLN A C 1
ATOM 1777 O O . GLN A 1 235 ? 18.368 16.502 20.420 1.00 16.26 260 GLN A O 1
ATOM 1783 N N . ALA A 1 236 ? 17.908 16.686 18.231 1.00 15.53 261 ALA A N 1
ATOM 1784 C CA . ALA A 1 236 ? 18.407 15.342 17.943 1.00 14.90 261 ALA A CA 1
ATOM 1785 C C . ALA A 1 236 ? 19.904 15.235 18.205 1.00 15.41 261 ALA A C 1
ATOM 1786 O O . ALA A 1 236 ? 20.377 14.218 18.710 1.00 14.52 261 ALA A O 1
ATOM 1788 N N . GLY A 1 237 ? 20.645 16.289 17.878 1.00 13.65 262 GLY A N 1
ATOM 1789 C CA . GLY A 1 237 ? 22.068 16.316 18.167 1.00 14.20 262 GLY A CA 1
ATOM 1790 C C . GLY A 1 237 ? 22.354 16.218 19.648 1.00 13.73 262 GLY A C 1
ATOM 1791 O O . GLY A 1 237 ? 23.216 15.452 20.078 1.00 14.09 262 GLY A O 1
ATOM 1792 N N . TYR A 1 238 ? 21.605 16.992 20.432 1.00 12.48 263 TYR A N 1
ATOM 1793 C CA . TYR A 1 238 ? 21.737 16.954 21.880 1.00 12.91 263 TYR A CA 1
ATOM 1794 C C . TYR A 1 238 ? 21.559 15.519 22.390 1.00 12.66 263 TYR A C 1
ATOM 1795 O O . TYR A 1 238 ? 22.362 15.001 23.170 1.00 13.33 263 TYR A O 1
ATOM 1804 N N . PHE A 1 239 ? 20.502 14.866 21.930 1.00 13.03 264 PHE A N 1
ATOM 1805 C CA . PHE A 1 239 ? 20.200 13.516 22.393 1.00 12.70 264 PHE A CA 1
ATOM 1806 C C . PHE A 1 239 ? 21.243 12.499 21.904 1.00 13.16 264 PHE A C 1
ATOM 1807 O O . PHE A 1 239 ? 21.665 11.602 22.650 1.00 12.73 264 PHE A O 1
ATOM 1815 N N . GLN A 1 240 ? 21.679 12.639 20.659 1.00 13.21 265 GLN A N 1
ATOM 1816 C CA . GLN A 1 240 ? 22.644 11.698 20.098 1.00 13.78 265 GLN A CA 1
ATOM 1817 C C . GLN A 1 240 ? 24.010 11.764 20.809 1.00 12.54 265 GLN A C 1
ATOM 1818 O O . GLN A 1 240 ? 24.721 10.758 20.866 1.00 12.90 265 GLN A O 1
ATOM 1824 N N . ALA A 1 241 ? 24.354 12.916 21.383 1.00 11.45 266 ALA A N 1
ATOM 1825 C CA . ALA A 1 241 ? 25.590 13.049 22.154 1.00 11.39 266 ALA A CA 1
ATOM 1826 C C . ALA A 1 241 ? 25.465 12.465 23.555 1.00 12.02 266 ALA A C 1
ATOM 1827 O O . ALA A 1 241 ? 26.483 12.174 24.184 1.00 12.12 266 ALA A O 1
ATOM 1829 N N . SER A 1 242 ? 24.243 12.313 24.066 1.00 11.55 267 SER A N 1
ATOM 1830 C CA . SER A 1 242 ? 24.074 12.066 25.501 1.00 11.41 267 SER A CA 1
ATOM 1831 C C . SER A 1 242 ? 24.793 10.818 26.059 1.00 11.97 267 SER A C 1
ATOM 1832 O O . SER A 1 242 ? 25.365 10.914 27.138 1.00 12.03 267 SER A O 1
ATOM 1835 N N . PRO A 1 243 ? 24.823 9.680 25.335 1.00 11.30 268 PRO A N 1
ATOM 1836 C CA . PRO A 1 243 ? 25.538 8.546 25.945 1.00 11.70 268 PRO A CA 1
ATOM 1837 C C . PRO A 1 243 ? 27.041 8.806 26.117 1.00 13.03 268 PRO A C 1
ATOM 1838 O O . PRO A 1 243 ? 27.638 8.289 27.063 1.00 11.92 268 PRO A O 1
ATOM 1842 N N . TYR A 1 244 ? 27.639 9.626 25.257 1.00 11.29 269 TYR A N 1
ATOM 1843 C CA . TYR A 1 244 ? 29.071 9.901 25.377 1.00 11.02 269 TYR A CA 1
ATOM 1844 C C . TYR A 1 244 ? 29.347 10.715 26.638 1.00 10.31 269 TYR A C 1
ATOM 1845 O O . TYR A 1 244 ? 30.350 10.490 27.328 1.00 11.07 269 TYR A O 1
ATOM 1854 N N . PHE A 1 245 ? 28.467 11.664 26.953 1.00 10.17 270 PHE A N 1
ATOM 1855 C CA . PHE A 1 245 ? 28.611 12.420 28.190 1.00 10.55 270 PHE A CA 1
ATOM 1856 C C . PHE A 1 245 ? 28.331 11.572 29.421 1.00 11.69 270 PHE A C 1
ATOM 1857 O O . PHE A 1 245 ? 29.012 11.717 30.435 1.00 11.53 270 PHE A O 1
ATOM 1865 N N . GLN A 1 246 ? 27.355 10.673 29.343 1.00 10.62 271 GLN A N 1
ATOM 1866 C CA . GLN A 1 246 ? 27.113 9.768 30.461 1.00 10.93 271 GLN A CA 1
ATOM 1867 C C . GLN A 1 246 ? 28.360 8.954 30.773 1.00 10.38 271 GLN A C 1
ATOM 1868 O O . GLN A 1 246 ? 28.771 8.844 31.926 1.00 12.40 271 GLN A O 1
ATOM 1874 N N . VAL A 1 247 ? 28.969 8.397 29.732 1.00 10.83 272 VAL A N 1
ATOM 1875 C CA . VAL A 1 247 ? 30.113 7.516 29.923 1.00 10.82 272 VAL A CA 1
ATOM 1876 C C . VAL A 1 247 ? 31.333 8.282 30.421 1.00 10.46 272 VAL A C 1
ATOM 1877 O O . VAL A 1 247 ? 32.006 7.827 31.349 1.00 11.85 272 VAL A O 1
ATOM 1881 N N . ILE A 1 248 ? 31.627 9.440 29.842 1.00 10.34 273 ILE A N 1
ATOM 1882 C CA . ILE A 1 248 ? 32.850 10.114 30.257 1.00 11.61 273 ILE A CA 1
ATOM 1883 C C . ILE A 1 248 ? 32.746 10.601 31.715 1.00 10.92 273 ILE A C 1
ATOM 1884 O O . ILE A 1 248 ? 33.751 10.628 32.440 1.00 11.53 273 ILE A O 1
ATOM 1889 N N . GLU A 1 249 ? 31.543 10.968 32.149 1.00 11.03 274 GLU A N 1
ATOM 1890 C CA . GLU A 1 249 ? 31.349 11.355 33.542 1.00 12.08 274 GLU A CA 1
ATOM 1891 C C . GLU A 1 249 ? 31.600 10.171 34.468 1.00 12.01 274 GLU A C 1
ATOM 1892 O O . GLU A 1 249 ? 32.270 10.310 35.500 1.00 13.10 274 GLU A O 1
ATOM 1898 N N . HIS A 1 250 ? 31.087 9.002 34.086 1.00 12.23 275 HIS A N 1
ATOM 1899 C CA . HIS A 1 250 ? 31.314 7.784 34.861 1.00 12.87 275 HIS A CA 1
ATOM 1900 C C . HIS A 1 250 ? 32.806 7.456 34.946 1.00 13.53 275 HIS A C 1
ATOM 1901 O O . HIS A 1 250 ? 33.312 7.133 36.018 1.00 15.92 275 HIS A O 1
ATOM 1908 N N . LEU A 1 251 ? 33.522 7.565 33.833 1.00 12.60 276 LEU A N 1
ATOM 1909 C CA . LEU A 1 251 ? 34.928 7.156 33.796 1.00 14.06 276 LEU A CA 1
ATOM 1910 C C . LEU A 1 251 ? 35.872 8.140 34.473 1.00 12.61 276 LEU A C 1
ATOM 1911 O O . LEU A 1 251 ? 36.806 7.745 35.164 1.00 14.68 276 LEU A O 1
ATOM 1916 N N . GLN A 1 252 ? 35.651 9.429 34.232 1.00 12.95 277 GLN A N 1
ATOM 1917 C CA . GLN A 1 252 ? 36.664 10.431 34.567 1.00 12.23 277 GLN A CA 1
ATOM 1918 C C . GLN A 1 252 ? 36.120 11.676 35.252 1.00 12.20 277 GLN A C 1
ATOM 1919 O O . GLN A 1 252 ? 36.880 12.611 35.522 1.00 12.53 277 GLN A O 1
ATOM 1925 N N . GLY A 1 253 ? 34.822 11.693 35.548 1.00 12.51 278 GLY A N 1
ATOM 1926 C CA . GLY A 1 253 ? 34.209 12.859 36.169 1.00 13.62 278 GLY A CA 1
ATOM 1927 C C . GLY A 1 253 ? 34.893 13.339 37.435 1.00 13.62 278 GLY A C 1
ATOM 1928 O O . GLY A 1 253 ? 35.072 14.540 37.624 1.00 15.72 278 GLY A O 1
ATOM 1929 N N . GLU A 1 254 ? 35.289 12.418 38.306 1.00 15.58 279 GLU A N 1
ATOM 1930 C CA A GLU A 1 254 ? 35.948 12.817 39.543 0.54 18.73 279 GLU A CA 1
ATOM 1931 C CA B GLU A 1 254 ? 35.952 12.801 39.546 0.46 19.22 279 GLU A CA 1
ATOM 1932 C C . GLU A 1 254 ? 37.228 13.599 39.257 1.00 18.83 279 GLU A C 1
ATOM 1933 O O . GLU A 1 254 ? 37.561 14.538 39.982 1.00 21.52 279 GLU A O 1
ATOM 1944 N N . GLU A 1 255 ? 37.931 13.221 38.191 1.00 17.75 280 GLU A N 1
ATOM 1945 C CA . GLU A 1 255 ? 39.159 13.911 37.779 1.00 17.53 280 GLU A CA 1
ATOM 1946 C C . GLU A 1 255 ? 38.867 15.274 37.167 1.00 14.71 280 GLU A C 1
ATOM 1947 O O . GLU A 1 255 ? 39.474 16.283 37.533 1.00 16.80 280 GLU A O 1
ATOM 1953 N N . TYR A 1 256 ? 37.951 15.308 36.209 1.00 13.44 281 TYR A N 1
ATOM 1954 C CA . TYR A 1 256 ? 37.879 16.500 35.379 1.00 13.10 281 TYR A CA 1
ATOM 1955 C C . TYR A 1 256 ? 37.042 17.613 36.006 1.00 13.42 281 TYR A C 1
ATOM 1956 O O . TYR A 1 256 ? 37.138 18.768 35.586 1.00 14.23 281 TYR A O 1
ATOM 1965 N N . ARG A 1 257 ? 36.289 17.289 37.053 1.00 13.85 282 ARG A N 1
ATOM 1966 C CA . ARG A 1 257 ? 35.492 18.300 37.749 1.00 16.55 282 ARG A CA 1
ATOM 1967 C C . ARG A 1 257 ? 36.306 19.246 38.625 1.00 19.30 282 ARG A C 1
ATOM 1968 O O . ARG A 1 257 ? 35.762 20.217 39.151 1.00 20.44 282 ARG A O 1
ATOM 1976 N N . LYS A 1 258 ? 37.606 18.993 38.762 1.00 17.79 283 LYS A N 1
ATOM 1977 C CA . LYS A 1 258 ? 38.454 19.786 39.652 1.00 19.25 283 LYS A CA 1
ATOM 1978 C C . LYS A 1 258 ? 38.919 21.122 39.061 1.00 18.19 283 LYS A C 1
ATOM 1979 O O . LYS A 1 258 ? 38.795 21.384 37.863 1.00 19.30 283 LYS A O 1
#

Foldseek 3Di:
DDVLCLLDDDDAPDLVRVQLVQLLLQLLLLLLCVVVVQADFQDKKKWFQRPPDLQKIWMAFTGDRSNQAASQAIFIAGLQGDTDDGHDPPTSHDPRQRVNLVSLQCVVDVLWGMKIDHQGDLQLVLLQVQDDQFQFDLLSLLCPVAEFEDPAGNNSNNVRNPPHQWYRYRNGGIMGTASGSQLRSLVRVSVSVSSVVCVVDVVVDDTDGDDVVVSVVSNVVQHDRSNSNNSSVVSSVVSCVVCVVRRHD

Radius of gyration: 17.43 Å; Cα contacts (8 Å, |Δi|>4): 492; chains: 1; bounding box: 42×41×45 Å

CATH classification: 3.40.225.10

Nearest PDB structures (foldseek):
  4xxf-assembly1_A  TM=1.004E+00  e=7.051E-50  Glaciozyma antarctica
  3ocr-assembly1_A  TM=9.143E-01  e=2.251E-20  Pseudomonas savastanoi pv. phaseolicola 1448A
  3ocr-assembly2_B  TM=9.120E-01  e=2.547E-19  Pseudomonas savastanoi pv. phaseolicola 1448A
  8ix6-assembly1_A  TM=9.012E-01  e=1.735E-18  Bradyrhizobium sp. WSM3983
  8iah-assembly1_2  TM=7.715E-01  e=2.169E-13  Sus scrofa

InterPro domains:
  IPR001303 Class II aldolase/adducin N-terminal [PF00596] (24-208)
  IPR001303 Class II aldolase/adducin N-terminal [SM01007] (24-208)
  IPR036409 Class II aldolase/adducin N-terminal domain superfamily [G3DSA:3.40.225.10] (1-258)
  IPR036409 Class II aldolase/adducin N-terminal domain superfamily [SSF53639] (17-233)
  IPR051017 Aldolase class II Adducin subfamily [PTHR10672] (8-214)